Protein AF-A0A9X1STY4-F1 (afdb_monomer)

Structure (mmCIF, N/CA/C/O backbone):
data_AF-A0A9X1STY4-F1
#
_entry.id   AF-A0A9X1STY4-F1
#
loop_
_atom_site.group_PDB
_atom_site.id
_atom_site.type_symbol
_atom_site.label_atom_id
_atom_site.label_alt_id
_atom_site.labe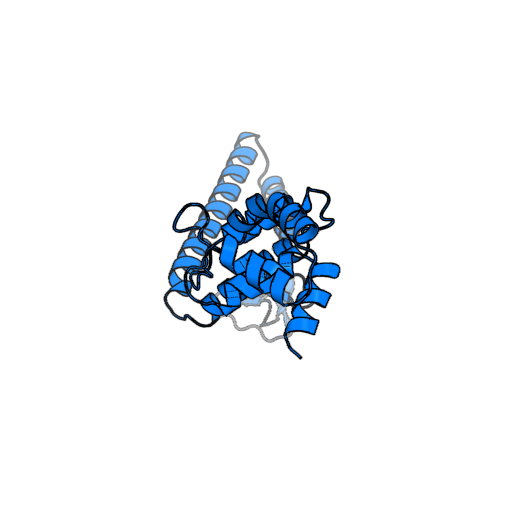l_comp_id
_atom_site.label_asym_id
_atom_site.label_entity_id
_atom_site.label_seq_id
_atom_site.pdbx_PDB_ins_code
_atom_site.Cartn_x
_atom_site.Cartn_y
_atom_site.Cartn_z
_atom_site.occupancy
_atom_site.B_iso_or_equiv
_atom_site.auth_seq_id
_atom_site.auth_comp_id
_atom_site.auth_asym_id
_atom_site.auth_atom_id
_atom_site.pdbx_PDB_model_num
ATOM 1 N N . MET A 1 1 ? 23.619 -16.744 -30.421 1.00 57.38 1 MET A N 1
ATOM 2 C CA . MET A 1 1 ? 22.169 -16.934 -30.135 1.00 57.38 1 MET A CA 1
ATOM 3 C C . MET A 1 1 ? 21.581 -15.775 -29.318 1.00 57.38 1 MET A C 1
ATOM 5 O O . MET A 1 1 ? 20.430 -15.438 -29.552 1.00 57.38 1 MET A O 1
ATOM 9 N N . ARG A 1 2 ? 22.358 -15.140 -28.420 1.00 63.94 2 ARG A N 1
ATOM 10 C CA . ARG A 1 2 ? 21.932 -14.026 -27.544 1.00 63.94 2 ARG A CA 1
ATOM 11 C C . ARG A 1 2 ? 21.668 -12.706 -28.281 1.00 63.94 2 ARG A C 1
ATOM 13 O O . ARG A 1 2 ? 20.683 -12.044 -27.984 1.00 63.94 2 ARG A O 1
ATOM 20 N N . ASP A 1 3 ? 22.447 -12.409 -29.312 1.00 76.31 3 ASP A N 1
ATOM 21 C CA . ASP A 1 3 ? 22.308 -11.182 -30.118 1.00 76.31 3 ASP A CA 1
ATOM 22 C C . ASP A 1 3 ? 20.954 -11.116 -30.841 1.00 76.31 3 ASP A C 1
ATOM 24 O O . ASP A 1 3 ? 20.293 -10.081 -30.904 1.00 76.31 3 ASP A O 1
ATOM 28 N N . ARG A 1 4 ? 20.453 -12.282 -31.276 1.00 75.50 4 ARG A N 1
ATOM 29 C CA . ARG A 1 4 ? 19.115 -12.414 -31.870 1.00 75.50 4 ARG A CA 1
ATOM 30 C C . ARG A 1 4 ? 17.989 -12.145 -30.868 1.00 75.50 4 ARG A C 1
ATOM 32 O O . ARG A 1 4 ? 16.925 -11.697 -31.284 1.00 75.50 4 ARG A O 1
ATOM 39 N N . VAL A 1 5 ? 18.206 -12.414 -29.577 1.00 85.69 5 VAL A N 1
ATOM 40 C CA . VAL A 1 5 ? 17.227 -12.124 -28.516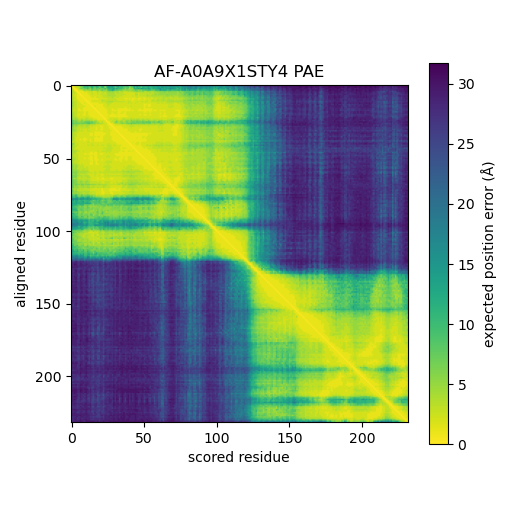 1.00 85.69 5 VAL A CA 1
ATOM 41 C C . VAL A 1 5 ? 17.182 -10.624 -28.248 1.00 85.69 5 VAL A C 1
ATOM 43 O O . VAL A 1 5 ? 16.092 -10.065 -28.205 1.00 85.69 5 VAL A O 1
ATOM 46 N N . LEU A 1 6 ? 18.344 -9.965 -28.169 1.00 87.44 6 LEU A N 1
ATOM 47 C CA . LEU A 1 6 ? 18.430 -8.526 -27.908 1.00 87.44 6 LEU A CA 1
ATOM 48 C C . LEU A 1 6 ? 17.798 -7.692 -29.035 1.00 87.44 6 LEU A C 1
ATOM 50 O O . LEU A 1 6 ? 17.028 -6.778 -28.759 1.00 87.44 6 LEU A O 1
ATOM 54 N N . VAL A 1 7 ? 18.034 -8.041 -30.307 1.00 88.81 7 VAL A N 1
ATOM 55 C CA . VAL A 1 7 ? 17.394 -7.340 -31.440 1.00 88.81 7 VAL A CA 1
ATOM 56 C C . VAL A 1 7 ? 15.897 -7.594 -31.518 1.00 88.81 7 VAL A C 1
ATOM 58 O O . VAL A 1 7 ? 15.142 -6.682 -31.854 1.00 88.81 7 VAL A O 1
ATOM 61 N N . LYS A 1 8 ? 15.447 -8.819 -31.228 1.00 89.50 8 LYS A N 1
ATOM 62 C CA . LYS A 1 8 ? 14.012 -9.115 -31.169 1.00 89.50 8 LYS A CA 1
ATOM 63 C C . LYS A 1 8 ? 13.349 -8.272 -30.077 1.00 89.50 8 LYS A C 1
ATOM 65 O O . LYS A 1 8 ? 12.391 -7.565 -30.357 1.00 89.50 8 LYS A O 1
ATOM 70 N N . GLN A 1 9 ? 13.935 -8.273 -28.883 1.00 87.81 9 GLN A N 1
ATOM 71 C CA . GLN A 1 9 ? 13.479 -7.469 -27.757 1.00 87.81 9 GLN A CA 1
ATOM 72 C C . GLN A 1 9 ? 13.480 -5.977 -28.087 1.00 87.81 9 GLN A C 1
ATOM 74 O O . GLN A 1 9 ? 12.513 -5.306 -27.777 1.00 87.81 9 GLN A O 1
ATOM 79 N N . PHE A 1 10 ? 14.492 -5.464 -28.789 1.00 92.31 10 PHE A N 1
ATOM 80 C CA . PHE A 1 10 ? 14.537 -4.058 -29.193 1.00 92.31 10 PHE A CA 1
ATOM 81 C C . PHE A 1 10 ? 13.400 -3.662 -30.153 1.00 92.31 10 PHE A C 1
ATOM 83 O O . PHE A 1 10 ? 12.902 -2.540 -30.081 1.00 92.31 10 PHE A O 1
ATOM 90 N N . LYS A 1 11 ? 12.977 -4.570 -31.044 1.00 90.00 11 LYS A N 1
ATOM 91 C CA . LYS A 1 11 ? 11.835 -4.341 -31.947 1.00 90.00 11 LYS A CA 1
ATOM 92 C C . LYS A 1 11 ? 10.500 -4.336 -31.206 1.00 90.00 11 LYS A C 1
ATOM 94 O O . LYS A 1 11 ? 9.626 -3.551 -31.565 1.00 90.00 11 LYS A O 1
ATOM 99 N N . ASP A 1 12 ? 10.367 -5.202 -30.207 1.00 87.75 12 ASP A N 1
ATOM 100 C CA . ASP A 1 12 ? 9.139 -5.362 -29.429 1.00 87.75 12 ASP A CA 1
ATOM 101 C C . ASP A 1 12 ? 9.015 -4.261 -28.352 1.00 87.75 12 ASP A C 1
ATOM 103 O O . ASP A 1 12 ? 7.984 -3.596 -28.250 1.00 87.75 12 ASP A O 1
ATOM 107 N N . ASP A 1 13 ? 10.088 -4.016 -27.594 1.00 89.25 13 ASP A N 1
ATOM 108 C CA . ASP A 1 13 ? 10.224 -2.957 -26.590 1.00 89.25 13 ASP A CA 1
ATOM 109 C C . ASP A 1 13 ? 11.690 -2.486 -26.467 1.00 89.25 13 ASP A C 1
ATOM 111 O O . ASP A 1 13 ? 12.535 -3.080 -25.785 1.00 89.25 13 ASP A O 1
ATOM 115 N N . ALA A 1 14 ? 11.991 -1.353 -27.106 1.00 92.81 14 ALA A N 1
ATOM 116 C CA . ALA A 1 14 ? 13.318 -0.746 -27.069 1.00 92.81 14 ALA A CA 1
ATOM 117 C C . ALA A 1 14 ? 13.798 -0.413 -25.644 1.00 92.81 14 ALA A C 1
ATOM 119 O O . ALA A 1 14 ? 15.000 -0.462 -25.387 1.00 92.81 14 ALA A O 1
ATOM 120 N N . GLY A 1 15 ? 12.891 -0.085 -24.716 1.00 91.62 15 GLY A N 1
ATOM 121 C CA . GLY A 1 15 ? 13.241 0.242 -23.334 1.00 91.62 15 GLY A CA 1
ATOM 122 C C . GLY A 1 15 ? 13.816 -0.957 -22.597 1.00 91.62 15 GLY A C 1
ATOM 123 O O . GLY A 1 15 ? 14.895 -0.849 -22.013 1.00 91.62 15 GLY A O 1
ATOM 124 N N . LEU A 1 16 ? 13.156 -2.113 -22.708 1.00 89.88 16 LEU A N 1
ATOM 125 C CA . LEU A 1 16 ? 13.644 -3.352 -22.104 1.00 89.88 16 LEU A CA 1
ATOM 126 C C . LEU A 1 16 ? 15.010 -3.768 -22.655 1.00 89.88 16 LEU A C 1
ATOM 128 O O . LEU A 1 16 ? 15.858 -4.220 -21.892 1.00 89.88 16 LEU A O 1
ATOM 132 N N . ALA A 1 17 ? 15.251 -3.589 -23.956 1.00 93.25 17 ALA A N 1
ATOM 133 C CA . ALA A 1 17 ? 16.547 -3.914 -24.549 1.00 93.25 17 ALA A CA 1
ATOM 134 C C . ALA A 1 17 ? 17.683 -3.042 -23.983 1.00 93.25 17 ALA A C 1
ATOM 136 O O . ALA A 1 17 ? 18.749 -3.561 -23.663 1.00 93.25 17 ALA A O 1
ATOM 137 N N . PHE A 1 18 ? 17.458 -1.734 -23.806 1.00 94.88 18 PHE A N 1
ATOM 138 C CA . PHE A 1 18 ? 18.447 -0.850 -23.178 1.00 94.88 18 PHE A CA 1
ATOM 139 C C . PHE A 1 18 ? 18.695 -1.201 -21.708 1.00 94.88 18 PHE A C 1
ATOM 141 O O . PHE A 1 18 ? 19.845 -1.235 -21.273 1.00 94.88 18 PHE A O 1
ATOM 148 N N . ILE A 1 19 ? 17.630 -1.482 -20.953 1.00 93.12 19 ILE A N 1
ATOM 149 C CA . ILE A 1 19 ?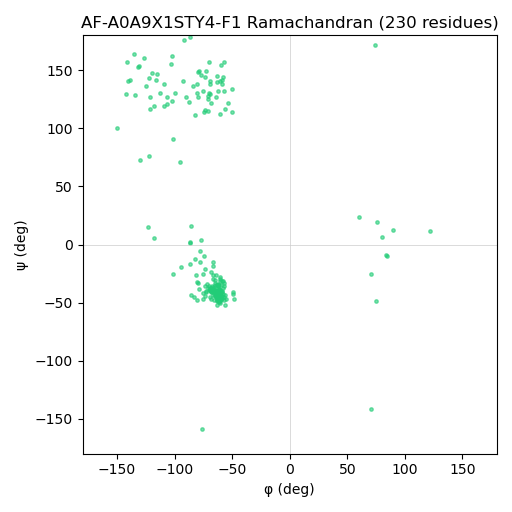 17.733 -1.896 -19.550 1.00 93.12 19 ILE A CA 1
ATOM 150 C C . ILE A 1 19 ? 18.522 -3.193 -19.426 1.00 93.12 19 ILE A C 1
ATOM 152 O O . ILE A 1 19 ? 19.373 -3.306 -18.549 1.00 93.12 19 ILE A O 1
ATOM 156 N N . GLU A 1 20 ? 18.266 -4.158 -20.306 1.00 92.69 20 GLU A N 1
ATOM 157 C CA . GLU A 1 20 ? 18.937 -5.451 -20.270 1.00 92.69 20 GLU A CA 1
ATOM 158 C C . GLU A 1 20 ? 20.450 -5.316 -20.445 1.00 92.69 20 GLU A C 1
ATOM 160 O O . GLU A 1 20 ? 21.201 -5.998 -19.750 1.00 92.69 20 GLU A O 1
ATOM 165 N N . VAL A 1 21 ? 20.900 -4.410 -21.316 1.00 93.62 21 VAL A N 1
ATOM 166 C CA . VAL A 1 21 ? 22.327 -4.102 -21.471 1.00 93.62 21 VAL A CA 1
ATOM 167 C C . VAL A 1 21 ? 22.896 -3.513 -20.177 1.00 93.62 21 VAL A C 1
ATOM 169 O O . VAL A 1 21 ? 23.850 -4.060 -19.632 1.00 93.62 21 VAL A O 1
ATOM 172 N N . ILE A 1 22 ? 22.257 -2.476 -19.618 1.00 93.12 22 ILE A N 1
ATOM 173 C CA . ILE A 1 22 ? 22.699 -1.833 -18.364 1.00 93.12 22 ILE A CA 1
ATOM 174 C C . ILE A 1 22 ? 22.760 -2.846 -17.208 1.00 93.12 22 ILE A C 1
ATOM 176 O O . ILE A 1 22 ? 23.719 -2.872 -16.440 1.00 93.12 22 ILE A O 1
ATOM 180 N N . ARG A 1 23 ? 21.747 -3.711 -17.101 1.00 90.88 23 ARG A N 1
ATOM 181 C CA . ARG A 1 23 ? 21.639 -4.745 -16.066 1.00 90.88 23 ARG A CA 1
ATOM 182 C C . ARG A 1 23 ? 22.733 -5.802 -16.182 1.00 90.88 23 ARG A C 1
ATOM 184 O O . ARG A 1 23 ? 23.226 -6.277 -15.163 1.00 90.88 23 ARG A O 1
ATOM 191 N N . ARG A 1 24 ? 23.090 -6.201 -17.405 1.00 88.69 24 ARG A N 1
ATOM 192 C CA . ARG A 1 24 ? 24.098 -7.241 -17.657 1.00 88.69 24 ARG A CA 1
ATOM 193 C C . ARG A 1 24 ? 25.515 -6.776 -17.395 1.00 88.69 24 ARG A C 1
ATOM 195 O O . ARG A 1 24 ? 26.314 -7.594 -16.950 1.00 88.69 24 ARG A O 1
ATOM 202 N N . THR A 1 25 ? 25.827 -5.516 -17.696 1.00 87.12 25 THR A N 1
ATOM 203 C CA . THR A 1 25 ? 27.183 -5.001 -17.492 1.00 87.12 25 THR A CA 1
ATOM 204 C C . THR A 1 25 ? 27.566 -5.047 -16.017 1.00 87.12 25 THR A C 1
ATOM 206 O O . THR A 1 25 ? 28.706 -5.373 -15.711 1.00 87.12 25 THR A O 1
ATOM 209 N N . GLY A 1 26 ? 26.627 -4.766 -15.104 1.00 77.19 26 GLY A N 1
ATOM 210 C CA . GLY A 1 26 ? 26.856 -4.794 -13.653 1.00 77.19 26 GLY A CA 1
ATOM 211 C C . GLY A 1 26 ? 27.753 -3.662 -13.130 1.00 77.19 26 GLY A C 1
ATOM 212 O O . GLY A 1 26 ? 27.596 -3.260 -11.985 1.00 77.19 26 GLY A O 1
ATOM 213 N N . ASP A 1 27 ? 28.619 -3.117 -13.986 1.00 86.19 27 ASP A N 1
ATOM 214 C CA . ASP A 1 27 ? 29.447 -1.934 -13.771 1.00 86.19 27 ASP A CA 1
ATOM 215 C C . ASP A 1 27 ? 28.873 -0.693 -14.492 1.00 86.19 27 ASP A C 1
ATOM 217 O O . ASP A 1 27 ? 28.071 -0.826 -15.426 1.00 86.19 27 ASP A O 1
ATOM 221 N N . PRO A 1 28 ? 29.301 0.531 -14.115 1.00 92.19 28 PRO A N 1
ATOM 222 C CA . PRO A 1 28 ? 28.916 1.753 -14.813 1.00 92.19 28 PRO A CA 1
ATOM 223 C C . PRO A 1 28 ? 29.262 1.709 -16.311 1.00 92.19 28 PRO A C 1
ATOM 225 O O . PRO A 1 28 ? 30.431 1.704 -16.695 1.00 92.19 28 PRO A O 1
ATOM 228 N N . VAL A 1 29 ? 28.237 1.761 -17.161 1.00 95.12 29 VAL A N 1
ATOM 229 C CA . VAL A 1 29 ? 28.336 1.650 -18.620 1.00 95.12 29 VAL A CA 1
ATOM 230 C C . VAL A 1 29 ? 28.044 2.986 -19.303 1.00 95.12 29 VAL A C 1
ATOM 232 O O . VAL A 1 29 ? 27.138 3.741 -18.928 1.00 95.12 29 VAL A O 1
ATOM 235 N N . ARG A 1 30 ? 28.828 3.330 -20.327 1.00 95.88 30 ARG A N 1
ATOM 236 C CA . ARG A 1 30 ? 28.640 4.579 -21.075 1.00 95.88 30 ARG A CA 1
ATOM 237 C C . ARG A 1 30 ? 27.501 4.446 -22.073 1.00 95.88 30 ARG A C 1
ATOM 239 O O . ARG A 1 30 ? 27.306 3.420 -22.710 1.00 95.88 30 ARG A O 1
ATOM 246 N N . THR A 1 31 ? 26.831 5.564 -22.339 1.00 95.38 31 THR A N 1
ATOM 247 C CA . THR A 1 31 ? 25.783 5.664 -23.373 1.00 95.38 31 THR A CA 1
ATOM 248 C C . THR A 1 31 ? 26.220 5.090 -24.724 1.00 95.38 31 THR A C 1
ATOM 250 O O . THR A 1 31 ? 25.429 4.462 -25.421 1.00 95.38 31 THR A O 1
ATOM 253 N N . GLN A 1 32 ? 27.470 5.341 -25.123 1.00 95.38 32 GLN A N 1
ATOM 254 C CA . GLN A 1 32 ? 27.997 4.858 -26.399 1.00 95.38 32 GLN A CA 1
ATOM 255 C C . GLN A 1 32 ? 28.154 3.335 -26.418 1.00 95.38 32 GLN A C 1
ATOM 257 O O . GLN A 1 32 ? 27.853 2.729 -27.438 1.00 95.38 32 GLN A O 1
ATOM 262 N N . GLU A 1 33 ? 28.553 2.738 -25.296 1.00 94.81 33 GLU A N 1
ATOM 263 C CA . GLU A 1 33 ? 28.725 1.291 -25.138 1.00 94.81 33 GLU A CA 1
ATOM 264 C C . GLU A 1 33 ? 27.363 0.586 -25.171 1.00 94.81 33 GLU A C 1
ATOM 266 O O . GLU A 1 33 ? 27.180 -0.337 -25.957 1.00 94.81 33 GLU A O 1
ATOM 271 N N . ILE A 1 34 ? 26.361 1.119 -24.454 1.00 95.62 34 ILE A N 1
ATOM 272 C CA . ILE A 1 34 ? 24.985 0.588 -24.480 1.00 95.62 34 ILE A CA 1
ATOM 273 C C . ILE A 1 34 ? 24.438 0.538 -25.915 1.00 95.62 34 ILE A C 1
ATOM 275 O O . ILE A 1 34 ? 23.844 -0.448 -26.354 1.00 95.62 34 ILE A O 1
ATOM 279 N N . LYS A 1 35 ? 24.613 1.634 -26.663 1.00 96.56 35 LYS A N 1
ATOM 280 C CA . LYS A 1 35 ? 24.144 1.724 -28.050 1.00 96.56 35 LYS A CA 1
ATOM 281 C C . LYS A 1 35 ? 24.926 0.799 -28.974 1.00 96.56 35 LYS A C 1
ATOM 283 O O . LYS A 1 35 ? 24.317 0.205 -29.860 1.00 96.56 35 LYS A O 1
ATOM 288 N N . ALA A 1 36 ? 26.245 0.718 -28.795 1.00 96.06 36 ALA A N 1
ATOM 289 C CA . ALA A 1 36 ? 27.109 -0.137 -29.596 1.00 96.06 36 ALA A CA 1
ATOM 290 C C . ALA A 1 36 ? 26.675 -1.599 -29.480 1.00 96.06 36 ALA A C 1
ATOM 292 O O . ALA A 1 36 ? 26.488 -2.232 -30.510 1.00 96.06 36 ALA A O 1
ATOM 293 N N . GLU A 1 37 ? 26.376 -2.083 -28.274 1.00 94.81 37 GLU A N 1
ATOM 294 C CA . GLU A 1 37 ? 25.959 -3.473 -28.054 1.00 94.81 37 GLU A CA 1
ATOM 295 C C . GLU A 1 37 ? 24.658 -3.829 -28.798 1.00 94.81 37 GLU A C 1
ATOM 297 O O . GLU A 1 37 ? 24.554 -4.873 -29.442 1.00 94.81 37 GLU A O 1
ATOM 302 N N . ILE A 1 38 ? 23.667 -2.932 -28.805 1.00 94.56 38 ILE A N 1
ATOM 303 C CA . ILE A 1 38 ? 22.405 -3.156 -29.535 1.00 94.56 38 ILE A CA 1
ATOM 304 C C . ILE A 1 38 ? 22.608 -3.064 -31.059 1.00 94.56 38 ILE A C 1
ATOM 306 O O . ILE A 1 38 ? 21.955 -3.784 -31.821 1.00 94.56 38 ILE A O 1
ATOM 310 N N . ILE A 1 39 ? 23.519 -2.200 -31.522 1.00 96.19 39 ILE A N 1
ATOM 311 C CA . ILE A 1 39 ? 23.882 -2.086 -32.944 1.00 96.19 39 ILE A CA 1
ATOM 312 C C . ILE A 1 39 ? 24.626 -3.340 -33.411 1.00 96.19 39 ILE A C 1
ATOM 314 O O . ILE A 1 39 ? 24.270 -3.901 -34.446 1.00 96.19 39 ILE A O 1
ATOM 318 N N . GLU A 1 40 ? 25.614 -3.802 -32.645 1.00 93.88 40 GLU A N 1
ATOM 319 C CA . GLU A 1 40 ? 26.369 -5.034 -32.902 1.00 93.88 40 GLU A CA 1
ATOM 320 C C . GLU A 1 40 ? 25.452 -6.255 -32.934 1.00 93.88 40 GLU A C 1
ATOM 322 O O . GLU A 1 40 ? 25.630 -7.145 -33.766 1.00 93.88 40 GLU A O 1
ATOM 327 N N . ALA A 1 41 ? 24.402 -6.255 -32.109 1.00 92.31 41 ALA A N 1
ATOM 328 C CA . ALA A 1 41 ? 23.403 -7.308 -32.133 1.00 92.31 41 ALA A CA 1
ATOM 329 C C . ALA A 1 41 ? 22.571 -7.340 -33.434 1.00 92.31 41 ALA A C 1
ATOM 331 O O . ALA A 1 41 ? 21.969 -8.372 -33.751 1.00 92.31 41 ALA A O 1
ATOM 332 N N . GLY A 1 42 ? 22.556 -6.242 -34.205 1.00 94.12 42 GLY A N 1
ATOM 333 C CA . GLY A 1 42 ? 21.939 -6.143 -35.532 1.00 94.12 42 GLY A CA 1
ATOM 334 C C . GLY A 1 42 ? 20.857 -5.066 -35.679 1.00 94.12 42 GLY A C 1
ATOM 335 O O . GLY A 1 42 ? 20.123 -5.081 -36.671 1.00 94.12 42 GLY A O 1
ATOM 336 N N . ALA A 1 43 ? 20.706 -4.149 -34.718 1.00 95.50 43 ALA A N 1
ATOM 337 C CA . ALA A 1 43 ? 19.774 -3.029 -34.844 1.00 95.50 43 ALA A CA 1
ATOM 338 C C . ALA A 1 43 ? 20.351 -1.889 -35.705 1.00 95.50 43 ALA A C 1
ATOM 340 O O . ALA A 1 43 ? 21.549 -1.607 -35.699 1.00 95.50 43 ALA A O 1
ATOM 341 N N . ALA A 1 44 ? 19.485 -1.168 -36.421 1.00 96.25 44 ALA A N 1
ATOM 342 C CA . ALA A 1 44 ? 19.916 -0.022 -37.215 1.00 96.25 44 ALA A CA 1
ATOM 343 C C . ALA A 1 44 ? 20.321 1.153 -36.308 1.00 96.25 44 ALA A C 1
ATOM 345 O O . ALA A 1 44 ? 19.515 1.643 -35.516 1.00 96.25 44 ALA A O 1
ATOM 346 N N . LYS A 1 45 ? 21.542 1.677 -36.480 1.00 96.25 45 LYS A N 1
ATOM 347 C CA . LYS A 1 45 ? 22.088 2.790 -35.677 1.00 96.25 45 LYS A CA 1
ATOM 348 C C . LYS A 1 45 ? 21.137 3.987 -35.547 1.00 96.25 45 LYS A C 1
ATOM 350 O O . LYS A 1 45 ? 20.909 4.474 -34.445 1.00 96.25 45 LYS A O 1
ATOM 355 N N . ALA A 1 46 ? 20.541 4.428 -36.656 1.00 96.31 46 ALA A N 1
ATOM 356 C CA . ALA A 1 46 ? 19.611 5.560 -36.659 1.00 96.31 46 ALA A CA 1
ATOM 357 C C . ALA A 1 46 ? 18.362 5.307 -35.793 1.00 96.31 46 ALA A C 1
ATOM 359 O O . ALA A 1 46 ? 17.839 6.222 -35.157 1.00 96.31 46 ALA A O 1
ATOM 360 N N . GLU A 1 47 ? 17.887 4.063 -35.746 1.00 96.12 47 GLU A N 1
ATOM 361 C CA . GLU A 1 47 ? 16.739 3.679 -34.933 1.00 96.12 47 GLU A CA 1
ATOM 362 C C . GLU A 1 47 ? 17.097 3.596 -33.446 1.00 96.12 47 GLU A C 1
ATOM 364 O O . GLU A 1 47 ? 16.345 4.109 -32.613 1.00 96.12 47 GLU A O 1
ATOM 369 N N . VAL A 1 48 ? 18.264 3.028 -33.123 1.00 96.88 48 VAL A N 1
ATOM 370 C CA . VAL A 1 48 ? 18.817 3.000 -31.761 1.00 96.88 48 VAL A CA 1
ATOM 371 C C . VAL A 1 48 ? 18.965 4.419 -31.214 1.00 96.88 48 VAL A C 1
ATOM 373 O O . VAL A 1 48 ? 18.487 4.710 -30.118 1.00 96.88 48 VAL A O 1
ATOM 376 N N . ASP A 1 49 ? 19.540 5.337 -31.992 1.00 96.75 49 ASP A N 1
ATOM 377 C CA . ASP A 1 49 ? 19.700 6.736 -31.586 1.00 96.75 49 ASP A CA 1
ATOM 378 C C . ASP A 1 49 ? 18.358 7.446 -31.363 1.00 96.75 49 ASP A C 1
ATOM 380 O O . ASP A 1 49 ? 18.193 8.176 -30.377 1.00 96.75 49 ASP A O 1
ATOM 384 N N . ARG A 1 50 ? 17.380 7.204 -32.245 1.00 96.56 50 ARG A N 1
ATOM 385 C CA . ARG A 1 50 ? 16.024 7.756 -32.129 1.00 96.56 50 ARG A CA 1
ATOM 386 C C . ARG A 1 50 ? 15.340 7.296 -30.842 1.00 96.56 50 ARG A C 1
ATOM 388 O O . ARG A 1 50 ? 14.800 8.127 -30.110 1.00 96.56 50 ARG A O 1
ATOM 395 N N . TRP A 1 51 ? 15.352 5.992 -30.569 1.00 95.31 51 TRP A N 1
ATOM 396 C CA . TRP A 1 51 ? 14.719 5.433 -29.373 1.00 95.31 51 TRP A CA 1
ATOM 397 C C . TRP A 1 51 ? 15.446 5.835 -28.099 1.00 95.31 51 TRP A C 1
ATOM 399 O O . TRP A 1 51 ? 14.787 6.222 -27.135 1.00 95.31 51 TRP A O 1
ATOM 409 N N . TRP A 1 52 ? 16.780 5.855 -28.117 1.00 95.12 52 TRP A N 1
ATOM 410 C CA . TRP A 1 52 ? 17.566 6.334 -26.987 1.00 95.12 52 TRP A CA 1
ATOM 411 C C . TRP A 1 52 ? 17.174 7.759 -26.603 1.00 95.12 52 TRP A C 1
ATOM 413 O O . TRP A 1 52 ? 16.810 8.005 -25.461 1.00 95.12 52 TRP A O 1
ATOM 423 N N . LYS A 1 53 ? 17.162 8.698 -27.561 1.00 94.75 53 LYS A N 1
ATOM 424 C CA . LYS A 1 53 ? 16.792 10.099 -27.295 1.00 94.75 53 LYS A CA 1
ATOM 425 C C . LYS A 1 53 ? 15.394 10.225 -26.678 1.00 94.75 53 LYS A C 1
ATOM 427 O O . LYS A 1 53 ? 15.171 11.089 -25.835 1.00 94.75 53 LYS A O 1
ATOM 432 N N . LYS A 1 54 ? 14.458 9.370 -27.099 1.00 92.88 54 LYS A N 1
ATOM 433 C CA . LYS A 1 54 ? 13.079 9.354 -26.596 1.00 92.88 54 LYS A CA 1
ATOM 434 C C . LYS A 1 54 ? 12.973 8.787 -25.176 1.00 92.88 54 LYS A C 1
ATOM 436 O O . LYS A 1 54 ? 12.186 9.304 -24.389 1.00 92.88 54 LYS A O 1
ATOM 441 N N . LEU A 1 55 ? 13.723 7.731 -24.862 1.00 92.62 55 LEU A N 1
ATOM 442 C CA . LEU A 1 55 ? 13.608 6.988 -23.601 1.00 92.62 55 LEU A CA 1
ATOM 443 C C . LEU A 1 55 ? 14.590 7.456 -22.522 1.00 92.62 55 LEU A C 1
ATOM 445 O O . LEU A 1 55 ? 14.334 7.240 -21.343 1.00 92.62 55 LEU A O 1
ATOM 449 N N . GLN A 1 56 ? 15.663 8.154 -22.897 1.00 93.06 56 GLN A N 1
ATOM 450 C CA . GLN A 1 56 ? 16.706 8.615 -21.982 1.00 93.06 56 GLN A CA 1
ATOM 451 C C . GLN A 1 56 ? 16.183 9.337 -20.724 1.00 93.06 56 GLN A C 1
ATOM 453 O O . GLN A 1 56 ? 16.710 9.060 -19.644 1.00 93.06 56 GLN A O 1
ATOM 458 N N . PRO A 1 57 ? 15.177 10.237 -20.801 1.00 90.62 57 PRO A N 1
ATOM 459 C CA . PRO A 1 57 ? 14.635 10.875 -19.602 1.00 90.62 57 PRO A CA 1
ATOM 460 C C . PRO A 1 57 ? 14.008 9.873 -18.625 1.00 90.62 57 PRO A C 1
ATOM 462 O O . PRO A 1 57 ? 14.136 10.049 -17.420 1.00 90.62 57 PRO A O 1
ATOM 465 N N . LEU A 1 58 ? 13.399 8.801 -19.141 1.00 89.81 58 LEU A N 1
ATOM 466 C CA . LEU A 1 58 ? 12.700 7.787 -18.349 1.00 89.81 58 LEU A CA 1
ATOM 467 C C . LEU A 1 58 ? 13.662 6.849 -17.615 1.00 89.81 58 LEU A C 1
ATOM 469 O O . LEU A 1 58 ? 13.313 6.327 -16.565 1.00 89.81 58 LEU A O 1
ATOM 473 N N . PHE A 1 59 ? 14.891 6.660 -18.106 1.00 89.56 59 PHE A N 1
ATOM 474 C CA . PHE A 1 59 ? 15.887 5.863 -17.376 1.00 89.56 59 PHE A CA 1
ATOM 475 C C . PHE A 1 59 ? 16.278 6.490 -16.039 1.00 89.56 59 PHE A C 1
ATOM 477 O O . PHE A 1 59 ? 16.641 5.766 -15.126 1.00 89.56 59 PHE A O 1
ATOM 484 N N . LYS A 1 60 ? 16.163 7.816 -15.900 1.00 86.69 60 LYS A N 1
ATOM 485 C CA . LYS A 1 60 ? 16.370 8.493 -14.611 1.00 86.69 60 LYS A CA 1
ATOM 486 C C . LYS A 1 60 ? 15.223 8.266 -13.628 1.00 86.69 60 LYS A C 1
ATOM 488 O O . LYS A 1 60 ? 15.401 8.487 -12.440 1.00 86.69 60 LYS A O 1
ATOM 493 N N . GLU A 1 61 ? 14.048 7.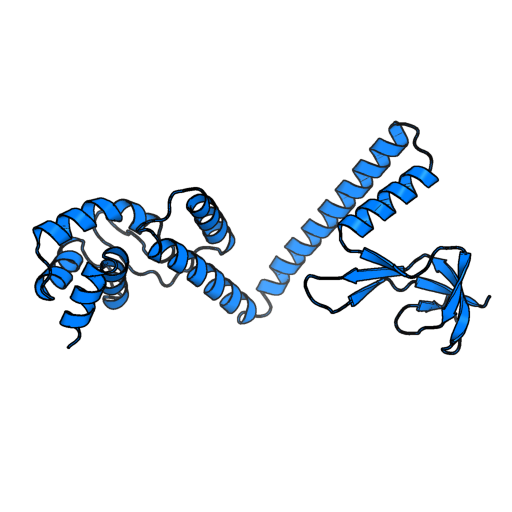894 -14.131 1.00 87.50 61 GLU A N 1
ATOM 494 C CA . GLU A 1 61 ? 12.881 7.573 -13.309 1.00 87.50 61 GLU A CA 1
ATOM 495 C C . GLU A 1 61 ? 12.890 6.101 -12.873 1.00 87.50 61 GLU A C 1
ATOM 497 O O . GLU A 1 61 ? 12.180 5.743 -11.942 1.00 87.50 61 GLU A O 1
ATOM 502 N N . HIS A 1 62 ? 13.680 5.246 -13.529 1.00 89.31 62 HIS A N 1
ATOM 503 C CA . HIS A 1 62 ? 13.701 3.814 -13.263 1.00 89.31 62 HIS A CA 1
ATOM 504 C C . HIS A 1 62 ? 14.324 3.503 -11.886 1.00 89.31 62 HIS A C 1
ATOM 506 O O . HIS A 1 62 ? 15.457 3.914 -11.631 1.00 89.31 62 HIS A O 1
ATOM 512 N N . PRO A 1 63 ? 13.665 2.699 -11.029 1.00 87.75 63 PRO A N 1
ATOM 513 C CA . PRO A 1 63 ? 14.032 2.545 -9.613 1.00 87.75 63 PRO A CA 1
ATOM 514 C C . PRO A 1 63 ? 15.389 1.865 -9.371 1.00 87.75 63 PRO A C 1
ATOM 516 O O . PRO A 1 63 ? 15.920 1.915 -8.267 1.00 87.75 63 PRO A O 1
ATOM 519 N N . ARG A 1 64 ? 15.953 1.208 -10.392 1.00 88.38 64 ARG A N 1
ATOM 520 C CA . ARG A 1 64 ? 17.252 0.509 -10.323 1.00 88.38 64 ARG A CA 1
ATOM 521 C C . ARG A 1 64 ? 18.320 1.061 -11.252 1.00 88.38 64 ARG A C 1
ATOM 523 O O . ARG A 1 64 ? 19.374 0.453 -11.373 1.00 88.38 64 ARG A O 1
ATOM 530 N N . ILE A 1 65 ? 18.059 2.164 -11.951 1.00 91.62 65 ILE A N 1
ATOM 531 C CA . ILE A 1 65 ? 19.076 2.768 -12.817 1.00 91.62 65 ILE A CA 1
ATOM 532 C C . ILE A 1 65 ? 19.541 4.063 -12.176 1.00 91.62 65 ILE A C 1
ATOM 534 O O . ILE A 1 65 ? 18.769 5.003 -12.007 1.00 91.62 65 ILE A O 1
ATOM 538 N N . THR A 1 66 ? 20.827 4.125 -11.856 1.00 90.25 66 THR A N 1
ATOM 539 C CA . THR A 1 66 ? 21.477 5.347 -11.392 1.00 90.25 66 THR A CA 1
ATOM 540 C C . THR A 1 66 ? 22.300 5.956 -12.522 1.00 90.25 66 THR A C 1
ATOM 542 O O . THR A 1 66 ? 22.706 5.296 -13.480 1.00 90.25 66 THR A O 1
ATOM 545 N N . CYS A 1 67 ? 22.519 7.267 -12.435 1.00 90.75 67 CYS A N 1
ATOM 546 C CA . CYS A 1 67 ? 23.319 8.024 -13.391 1.00 90.75 67 CYS A CA 1
ATOM 547 C C . CYS A 1 67 ? 24.461 8.707 -12.625 1.00 90.75 67 CYS A C 1
ATOM 549 O O . CYS A 1 67 ? 24.370 9.909 -12.357 1.00 90.75 67 CYS A O 1
ATOM 551 N N . PRO A 1 68 ? 25.515 7.968 -12.222 1.00 88.00 68 PRO A N 1
ATOM 552 C CA . PRO A 1 68 ? 26.570 8.500 -11.353 1.00 88.00 68 PRO A CA 1
ATOM 553 C C . PRO A 1 68 ? 27.303 9.694 -11.977 1.00 88.00 68 PRO A C 1
ATOM 555 O O . PRO A 1 68 ? 27.788 10.578 -11.272 1.00 88.00 68 PRO A O 1
ATOM 558 N N . ARG A 1 69 ? 27.383 9.738 -13.314 1.00 91.50 69 ARG A N 1
ATOM 559 C CA . ARG A 1 69 ? 27.912 10.864 -14.096 1.00 91.50 69 ARG A CA 1
ATOM 560 C C . ARG A 1 69 ? 27.071 11.061 -15.358 1.00 91.50 69 ARG A C 1
ATOM 562 O O . ARG A 1 69 ? 26.444 10.107 -15.816 1.00 91.50 69 ARG A O 1
ATOM 569 N N . PRO A 1 70 ? 27.065 12.259 -15.967 1.00 91.06 70 PRO A N 1
ATOM 570 C CA . PRO A 1 70 ? 26.345 12.487 -17.215 1.00 91.06 70 PRO A CA 1
ATOM 571 C C . PRO A 1 70 ? 26.742 11.481 -18.305 1.00 91.06 70 PRO A C 1
ATOM 573 O O . PRO A 1 70 ? 27.908 11.386 -18.681 1.00 91.06 70 PRO A O 1
ATOM 576 N N . GLY A 1 71 ? 25.760 10.733 -18.812 1.00 91.88 71 GLY A N 1
ATOM 577 C CA . GLY A 1 71 ? 25.961 9.756 -19.885 1.00 91.88 71 GLY A CA 1
ATOM 578 C C . GLY A 1 71 ? 26.543 8.409 -19.445 1.00 91.88 71 GLY A C 1
ATOM 579 O O . GLY A 1 71 ? 26.822 7.584 -20.320 1.00 91.88 71 GLY A O 1
ATOM 580 N N . VAL A 1 72 ? 26.697 8.185 -18.138 1.00 93.81 72 VAL A N 1
ATOM 581 C CA . VAL A 1 72 ? 27.085 6.905 -17.534 1.00 93.81 72 VAL A CA 1
ATOM 582 C C . VAL A 1 72 ? 25.895 6.372 -16.747 1.00 93.81 72 VAL A C 1
ATOM 584 O O . VAL A 1 72 ? 25.309 7.114 -15.961 1.00 93.81 72 VAL A O 1
ATOM 587 N N . TYR A 1 73 ? 25.550 5.110 -16.972 1.00 94.06 73 TYR A N 1
ATOM 588 C CA . TYR A 1 73 ? 24.411 4.435 -16.362 1.00 94.06 73 TYR A CA 1
ATOM 589 C C . TYR A 1 73 ? 24.892 3.210 -15.610 1.00 94.06 73 TYR A C 1
ATOM 591 O O . TYR A 1 73 ? 25.803 2.527 -16.061 1.00 94.06 73 TYR A O 1
ATOM 599 N N . GLU A 1 74 ? 24.274 2.929 -14.479 1.00 93.00 74 GLU A N 1
ATOM 600 C CA . GLU A 1 74 ? 24.646 1.806 -13.632 1.00 93.00 74 GLU A CA 1
ATOM 601 C C . GLU A 1 74 ? 23.379 1.130 -13.115 1.00 93.00 74 GLU A C 1
ATOM 603 O O . GLU A 1 74 ? 22.382 1.796 -12.815 1.00 93.00 74 GLU A O 1
ATOM 608 N N . TRP A 1 75 ? 23.409 -0.201 -13.050 1.00 91.94 75 TRP A N 1
ATOM 609 C CA . TRP A 1 75 ? 22.354 -0.966 -12.405 1.00 91.94 75 TRP A CA 1
ATOM 610 C C . TRP A 1 75 ? 22.605 -0.997 -10.901 1.00 91.94 75 TRP A C 1
ATOM 612 O O . TRP A 1 75 ? 23.546 -1.632 -10.430 1.00 91.94 75 TRP A O 1
ATOM 622 N N . SER A 1 76 ? 21.753 -0.323 -10.138 1.00 85.44 76 SER A N 1
ATOM 623 C CA . SER A 1 76 ? 21.866 -0.306 -8.689 1.00 85.44 76 SER A CA 1
ATOM 624 C C . SER A 1 76 ? 21.192 -1.518 -8.056 1.00 85.44 76 SER A C 1
ATOM 626 O O . SER A 1 76 ? 20.057 -1.876 -8.380 1.00 85.44 76 SER A O 1
ATOM 628 N N . LEU A 1 77 ? 21.887 -2.108 -7.084 1.00 75.94 77 LEU A N 1
ATOM 629 C CA . LEU A 1 77 ? 21.320 -3.087 -6.156 1.00 75.94 77 LEU A CA 1
ATOM 630 C C . LEU A 1 77 ? 20.569 -2.417 -4.995 1.00 75.94 77 LEU A C 1
ATOM 632 O O . LEU A 1 77 ? 19.844 -3.096 -4.271 1.00 75.94 77 LEU A O 1
ATOM 636 N N . SER A 1 78 ? 20.726 -1.100 -4.809 1.00 68.94 78 SER A N 1
ATOM 637 C CA . SER A 1 78 ? 19.939 -0.348 -3.834 1.00 68.94 78 SER A CA 1
ATOM 638 C C . SER A 1 78 ? 18.518 -0.164 -4.362 1.00 68.94 78 SER A C 1
ATOM 640 O O . SER A 1 78 ? 18.306 0.538 -5.351 1.00 68.94 78 SER A O 1
ATOM 642 N N . THR A 1 79 ? 17.543 -0.765 -3.697 1.00 67.81 79 THR A N 1
ATOM 643 C CA . THR A 1 79 ? 16.125 -0.531 -3.976 1.00 67.81 79 THR A CA 1
ATOM 644 C C . THR A 1 79 ? 15.683 0.819 -3.415 1.00 67.81 79 THR A C 1
ATOM 646 O O . THR A 1 79 ? 15.953 1.126 -2.253 1.00 67.81 79 THR A O 1
ATOM 649 N N . GLU A 1 80 ? 14.979 1.617 -4.223 1.00 72.88 80 GLU A N 1
ATOM 650 C CA . GLU A 1 80 ? 14.209 2.760 -3.713 1.00 72.88 80 GLU A CA 1
ATOM 651 C C . GLU A 1 80 ? 13.149 2.280 -2.709 1.00 72.88 80 GLU A C 1
ATOM 653 O O . GLU A 1 80 ? 12.681 1.140 -2.797 1.00 72.88 80 GLU A O 1
ATOM 658 N N . LEU A 1 81 ? 12.738 3.149 -1.780 1.00 73.00 81 LEU A N 1
ATOM 659 C CA . LEU A 1 81 ? 11.661 2.841 -0.838 1.00 73.00 81 LEU A CA 1
ATOM 660 C C . LEU A 1 81 ? 10.358 2.519 -1.590 1.00 73.00 81 LEU A C 1
ATOM 662 O O . LEU A 1 81 ? 10.015 3.154 -2.591 1.00 73.00 81 LEU A O 1
ATOM 666 N N . SER A 1 82 ? 9.606 1.542 -1.079 1.00 68.81 82 SER A N 1
ATOM 667 C CA . SER A 1 82 ? 8.355 1.071 -1.690 1.00 68.81 82 SER A CA 1
ATOM 668 C C . SER A 1 82 ? 7.309 2.179 -1.845 1.00 68.81 82 SER A C 1
ATOM 670 O O . SER A 1 82 ? 6.620 2.228 -2.863 1.00 68.81 82 SER A O 1
ATOM 672 N N . HIS A 1 83 ? 7.224 3.094 -0.875 1.00 67.06 83 HIS A N 1
ATOM 673 C CA . HIS A 1 83 ? 6.338 4.260 -0.923 1.00 67.06 83 HIS A CA 1
ATOM 674 C C . HIS A 1 83 ? 6.639 5.168 -2.129 1.00 67.06 83 HIS A C 1
ATOM 676 O O . HIS A 1 83 ? 5.730 5.504 -2.885 1.00 67.06 83 HIS A O 1
ATOM 682 N N . ASP A 1 84 ? 7.912 5.490 -2.371 1.00 73.12 84 ASP A N 1
ATOM 683 C CA . ASP A 1 84 ? 8.321 6.377 -3.468 1.00 73.12 84 ASP A CA 1
ATOM 684 C C . ASP A 1 84 ? 8.068 5.723 -4.837 1.00 73.12 84 ASP A C 1
ATOM 686 O O . ASP A 1 84 ? 7.654 6.378 -5.796 1.00 73.12 84 ASP A O 1
ATOM 690 N N . SER A 1 85 ? 8.251 4.401 -4.923 1.00 75.06 85 SER A N 1
ATOM 691 C CA . SER A 1 85 ? 7.898 3.620 -6.115 1.00 75.06 85 SER A CA 1
ATOM 692 C C . SER A 1 85 ? 6.387 3.590 -6.370 1.00 75.06 85 SER A C 1
ATOM 694 O O . SER A 1 85 ? 5.962 3.697 -7.520 1.00 75.06 85 SER A O 1
ATOM 696 N N . LEU A 1 86 ? 5.566 3.488 -5.318 1.00 70.00 86 LEU A N 1
ATOM 697 C CA . LEU A 1 86 ? 4.104 3.495 -5.423 1.00 70.00 86 LEU A CA 1
ATOM 698 C C . LEU A 1 86 ? 3.564 4.864 -5.860 1.00 70.00 86 LEU A C 1
ATOM 700 O O . LEU A 1 86 ? 2.653 4.932 -6.692 1.00 70.00 86 LEU A O 1
ATOM 704 N N . GLU A 1 87 ? 4.137 5.952 -5.347 1.00 74.56 87 GLU A N 1
ATOM 705 C CA . GLU A 1 87 ? 3.787 7.316 -5.750 1.00 74.56 87 GLU A CA 1
ATOM 706 C C . GLU A 1 87 ? 4.092 7.545 -7.241 1.00 74.56 87 GLU A C 1
ATOM 708 O O . GLU A 1 87 ? 3.219 7.970 -8.008 1.00 74.56 87 GLU A O 1
ATOM 713 N N . LYS A 1 88 ? 5.298 7.169 -7.692 1.00 78.88 88 LYS A N 1
ATOM 714 C CA . LYS A 1 88 ? 5.704 7.259 -9.105 1.00 78.88 88 LYS A CA 1
ATOM 715 C C . LYS A 1 88 ? 4.841 6.377 -10.016 1.00 78.88 88 LYS A C 1
ATOM 717 O O . LYS A 1 88 ? 4.428 6.828 -11.087 1.00 78.88 88 LYS A O 1
ATOM 722 N N . LEU A 1 89 ? 4.508 5.156 -9.590 1.00 79.06 89 LEU A N 1
ATOM 723 C CA . LEU A 1 89 ? 3.605 4.253 -10.314 1.00 79.06 89 LEU A CA 1
ATOM 724 C C . LEU A 1 89 ? 2.199 4.853 -10.467 1.00 79.06 89 LEU A C 1
ATOM 726 O O . LEU A 1 89 ? 1.626 4.839 -11.559 1.00 79.06 89 LEU A O 1
ATOM 730 N N . SER A 1 90 ? 1.670 5.450 -9.398 1.00 68.75 90 SER A N 1
ATOM 731 C CA . SER A 1 90 ? 0.360 6.113 -9.398 1.00 68.75 90 SER A CA 1
ATOM 732 C C . SER A 1 90 ? 0.339 7.318 -10.346 1.00 68.75 90 SER A C 1
ATOM 734 O O . SER A 1 90 ? -0.608 7.500 -11.114 1.00 68.75 90 SER A O 1
ATOM 736 N N . ALA A 1 91 ? 1.425 8.096 -10.386 1.00 74.38 91 ALA A N 1
ATOM 737 C CA . ALA A 1 91 ? 1.587 9.203 -11.329 1.00 74.38 91 ALA A CA 1
ATOM 738 C C . ALA A 1 91 ? 1.689 8.744 -12.801 1.00 74.38 91 ALA A C 1
ATOM 740 O O . ALA A 1 91 ? 1.337 9.500 -13.717 1.00 74.38 91 ALA A O 1
ATOM 741 N N . LEU A 1 92 ? 2.159 7.515 -13.048 1.00 72.62 92 LEU A N 1
ATOM 742 C CA . LEU A 1 92 ? 2.205 6.906 -14.380 1.00 72.62 92 LEU A CA 1
ATOM 743 C C . LEU A 1 92 ? 0.851 6.345 -14.826 1.00 72.62 92 LEU A C 1
ATOM 745 O O . LEU A 1 92 ? 0.536 6.445 -16.012 1.00 72.62 92 LEU A O 1
ATOM 749 N N . ALA A 1 93 ? 0.032 5.830 -13.905 1.00 65.69 93 ALA A N 1
ATOM 750 C CA . ALA A 1 93 ? -1.306 5.310 -14.205 1.00 65.69 93 ALA A CA 1
ATOM 751 C C . ALA A 1 93 ? -2.249 6.381 -14.794 1.00 65.69 93 ALA A C 1
ATOM 753 O O . ALA A 1 93 ? -3.119 6.067 -15.604 1.00 65.69 93 ALA A O 1
ATOM 754 N N . GLY A 1 94 ? -2.035 7.659 -14.457 1.00 57.75 94 GLY A N 1
ATOM 755 C CA . GLY A 1 94 ? -2.792 8.791 -15.007 1.00 57.75 94 GLY A CA 1
ATOM 756 C C . GLY A 1 94 ? -2.384 9.242 -16.420 1.00 57.75 94 GLY A C 1
ATOM 757 O O . GLY A 1 94 ? -3.028 10.124 -16.987 1.00 57.75 94 GLY A O 1
ATOM 758 N N . LYS A 1 95 ? -1.318 8.683 -17.013 1.00 61.59 95 LYS A N 1
ATOM 759 C CA . LYS A 1 95 ? -0.788 9.083 -18.333 1.00 61.59 95 LYS A CA 1
ATOM 760 C C . LYS A 1 95 ? -0.917 7.921 -19.325 1.00 61.59 95 LYS A C 1
ATOM 762 O O . LYS A 1 95 ? -0.686 6.774 -18.963 1.00 61.59 95 LYS A O 1
ATOM 767 N N . ARG A 1 96 ? -1.249 8.201 -20.600 1.00 55.03 96 ARG A N 1
ATOM 768 C CA . ARG A 1 96 ? -1.306 7.173 -21.668 1.00 55.03 96 ARG A CA 1
ATOM 769 C C . ARG A 1 96 ? -0.007 6.350 -21.675 1.00 55.03 96 ARG A C 1
ATOM 771 O O . ARG A 1 96 ? 1.059 6.870 -21.994 1.00 55.03 96 ARG A O 1
ATOM 778 N N . SER A 1 97 ? -0.127 5.069 -21.345 1.00 56.66 97 SER A N 1
ATOM 779 C CA . SER A 1 97 ? 0.971 4.165 -20.965 1.00 56.66 97 SER A CA 1
ATOM 780 C C . SER A 1 97 ? 1.664 3.478 -22.152 1.00 56.66 97 SER A C 1
ATOM 782 O O . SER A 1 97 ? 2.577 2.675 -21.958 1.00 56.66 97 SER A O 1
ATOM 784 N N . ALA A 1 98 ? 1.252 3.775 -23.391 1.00 57.84 98 ALA A N 1
ATOM 785 C CA . ALA A 1 98 ? 1.797 3.146 -24.592 1.00 57.84 98 ALA A CA 1
ATOM 786 C C . ALA A 1 98 ? 3.311 3.425 -24.722 1.00 57.84 98 ALA A C 1
ATOM 788 O O . ALA A 1 98 ? 3.729 4.565 -24.936 1.00 57.84 98 ALA A O 1
ATOM 789 N N . GLY A 1 99 ? 4.133 2.379 -24.576 1.00 64.06 99 GLY A N 1
ATOM 790 C CA . GLY A 1 99 ? 5.601 2.452 -24.619 1.00 64.06 99 GLY A CA 1
ATOM 791 C C . GLY A 1 99 ? 6.300 2.697 -23.273 1.00 64.06 99 GLY A C 1
ATOM 792 O O . GLY A 1 99 ? 7.487 3.019 -23.271 1.00 64.06 99 GLY A O 1
ATOM 793 N N . ARG A 1 100 ? 5.585 2.578 -22.142 1.00 76.75 100 ARG A N 1
ATOM 794 C CA . ARG A 1 100 ? 6.142 2.660 -20.773 1.00 76.75 100 ARG A CA 1
ATOM 795 C C . ARG A 1 100 ? 5.853 1.416 -19.923 1.00 76.75 100 ARG A C 1
ATOM 797 O O . ARG A 1 100 ? 5.986 1.478 -18.705 1.00 76.75 100 ARG A O 1
ATOM 804 N N . ALA A 1 101 ? 5.440 0.310 -20.546 1.00 79.81 101 ALA A N 1
ATOM 805 C CA . ALA A 1 101 ? 5.098 -0.930 -19.847 1.00 79.81 101 ALA A CA 1
ATOM 806 C C . ALA A 1 101 ? 6.263 -1.431 -18.978 1.00 79.81 101 ALA A C 1
ATOM 808 O O . ALA A 1 101 ? 6.066 -1.709 -17.801 1.00 79.81 101 ALA A O 1
ATOM 809 N N . TRP A 1 102 ? 7.484 -1.389 -19.515 1.00 82.88 102 TRP A N 1
ATOM 810 C CA . TRP A 1 102 ? 8.709 -1.742 -18.794 1.00 82.88 102 TRP A CA 1
ATOM 811 C C . TRP A 1 102 ? 8.965 -0.913 -17.531 1.00 82.88 102 TRP A C 1
ATOM 813 O O . TRP A 1 102 ? 9.552 -1.401 -16.573 1.00 82.88 102 TRP A O 1
ATOM 823 N N . LEU A 1 103 ? 8.537 0.351 -17.510 1.00 84.12 103 LEU A N 1
ATOM 824 C CA . LEU A 1 103 ? 8.738 1.227 -16.357 1.00 84.12 103 LEU A CA 1
ATOM 825 C C . LEU A 1 103 ? 7.716 0.920 -15.255 1.00 84.12 103 LEU A C 1
ATOM 827 O O . LEU A 1 103 ? 8.055 0.926 -14.077 1.00 84.12 103 LEU A O 1
ATOM 831 N N . VAL A 1 104 ? 6.475 0.616 -15.644 1.00 81.88 104 VAL A N 1
ATOM 832 C CA . VAL A 1 104 ? 5.417 0.145 -14.733 1.00 81.88 104 VAL A CA 1
ATOM 833 C C . VAL A 1 104 ? 5.812 -1.190 -14.099 1.00 81.88 104 VAL A C 1
ATOM 835 O O . VAL A 1 104 ? 5.689 -1.351 -12.885 1.00 81.88 104 VAL A O 1
ATOM 838 N N . GLU A 1 105 ? 6.324 -2.119 -14.907 1.00 80.38 105 GLU A N 1
ATOM 839 C CA . GLU A 1 105 ? 6.844 -3.410 -14.448 1.00 80.38 105 GLU A CA 1
ATOM 840 C C . GLU A 1 105 ? 8.004 -3.213 -13.464 1.00 80.38 105 GLU A C 1
ATOM 842 O O . GLU A 1 105 ? 7.945 -3.721 -12.351 1.00 80.38 105 GLU A O 1
ATOM 847 N N . ALA A 1 106 ? 8.972 -2.347 -13.782 1.00 82.81 106 ALA A N 1
ATOM 848 C CA . ALA A 1 106 ? 10.092 -2.052 -12.888 1.00 82.81 106 ALA A CA 1
ATOM 849 C C . ALA A 1 106 ? 9.672 -1.500 -11.513 1.00 82.81 106 ALA A C 1
ATOM 851 O O . ALA A 1 106 ? 10.259 -1.870 -10.495 1.00 82.81 106 ALA A O 1
ATOM 852 N N . PHE A 1 107 ? 8.666 -0.617 -11.454 1.00 80.50 107 PHE A N 1
ATOM 853 C CA . PHE A 1 107 ? 8.135 -0.140 -10.171 1.00 80.50 107 PHE A CA 1
ATOM 854 C C . PHE A 1 107 ? 7.391 -1.236 -9.409 1.00 80.50 107 PHE A C 1
ATOM 856 O O . PHE A 1 107 ? 7.526 -1.326 -8.191 1.00 80.50 107 PHE A O 1
ATOM 863 N N . THR A 1 108 ? 6.643 -2.079 -10.119 1.00 77.81 108 THR A N 1
ATOM 864 C CA . THR A 1 108 ? 5.929 -3.216 -9.525 1.00 77.81 108 THR A CA 1
ATOM 865 C C . THR A 1 108 ? 6.914 -4.209 -8.907 1.00 77.81 108 THR A C 1
ATOM 867 O O . THR A 1 108 ? 6.757 -4.579 -7.744 1.00 77.81 108 THR A O 1
ATOM 870 N N . ASP A 1 109 ? 7.978 -4.553 -9.633 1.00 78.12 109 ASP A N 1
ATOM 871 C CA . ASP A 1 109 ? 9.046 -5.435 -9.160 1.00 78.12 109 ASP A CA 1
ATOM 872 C C . ASP A 1 109 ? 9.796 -4.829 -7.972 1.00 78.12 109 ASP A C 1
ATOM 874 O O . ASP A 1 109 ? 10.078 -5.523 -6.998 1.00 78.12 109 ASP A O 1
ATOM 878 N N . ASN A 1 110 ? 10.082 -3.520 -7.995 1.00 77.56 110 ASN A N 1
ATOM 879 C CA . ASN A 1 110 ? 10.736 -2.863 -6.864 1.00 77.56 110 ASN A CA 1
ATOM 880 C C . ASN A 1 110 ? 9.866 -2.895 -5.594 1.00 77.56 110 ASN A C 1
ATOM 882 O O . ASN A 1 110 ? 10.384 -3.138 -4.503 1.00 77.56 110 ASN A O 1
ATOM 886 N N . ILE A 1 111 ? 8.549 -2.694 -5.721 1.00 73.44 111 ILE A N 1
ATOM 887 C CA . ILE A 1 111 ? 7.598 -2.812 -4.604 1.00 73.44 111 ILE A CA 1
ATOM 888 C C . ILE A 1 111 ? 7.554 -4.257 -4.088 1.00 73.44 111 ILE A C 1
ATOM 890 O O . ILE A 1 111 ? 7.622 -4.476 -2.880 1.00 73.44 111 ILE A O 1
ATOM 894 N N . ALA A 1 112 ? 7.485 -5.246 -4.980 1.00 72.12 112 ALA A N 1
ATOM 895 C CA . ALA A 1 112 ? 7.478 -6.655 -4.595 1.00 72.12 112 ALA A CA 1
ATOM 896 C C . ALA A 1 112 ? 8.774 -7.059 -3.870 1.00 72.12 112 ALA A C 1
ATOM 898 O O . ALA A 1 112 ? 8.721 -7.684 -2.811 1.00 72.12 112 ALA A O 1
ATOM 899 N N . ASP A 1 113 ? 9.933 -6.646 -4.388 1.00 74.00 113 ASP A N 1
ATOM 900 C CA . ASP A 1 113 ? 11.236 -6.980 -3.813 1.00 74.00 113 ASP A CA 1
ATOM 901 C C . ASP A 1 113 ? 11.472 -6.292 -2.463 1.00 74.00 113 ASP A C 1
ATOM 903 O O . ASP A 1 113 ? 11.991 -6.917 -1.537 1.00 74.00 113 ASP A O 1
ATOM 907 N N . THR A 1 114 ? 11.049 -5.034 -2.306 1.00 72.19 114 THR A N 1
ATOM 908 C CA . THR A 1 114 ? 11.126 -4.331 -1.014 1.00 72.19 114 THR A CA 1
ATOM 909 C C . THR A 1 114 ? 10.196 -4.950 0.028 1.00 72.19 114 THR A C 1
ATOM 911 O O . THR A 1 114 ? 10.614 -5.132 1.171 1.00 72.19 114 THR A O 1
ATOM 914 N N . LEU A 1 115 ? 8.978 -5.353 -0.346 1.00 67.94 115 LEU A N 1
ATOM 915 C CA . LEU A 1 115 ? 8.076 -6.090 0.548 1.00 67.94 115 LEU A CA 1
ATOM 916 C C . LEU A 1 115 ? 8.662 -7.454 0.940 1.00 67.94 115 LEU A C 1
ATOM 918 O O . LEU A 1 115 ? 8.718 -7.775 2.125 1.00 67.94 115 LEU A O 1
ATOM 922 N N . ALA A 1 116 ? 9.202 -8.211 -0.017 1.00 68.94 116 ALA A N 1
ATOM 923 C CA . ALA A 1 116 ? 9.837 -9.500 0.250 1.00 68.94 116 ALA A CA 1
ATOM 924 C C . ALA A 1 116 ? 11.101 -9.372 1.122 1.00 68.94 116 ALA A C 1
ATOM 926 O O . ALA A 1 116 ? 11.390 -10.247 1.941 1.00 68.94 116 ALA A O 1
ATOM 927 N N . GLN A 1 117 ? 11.876 -8.291 0.975 1.00 63.81 117 GLN A N 1
ATOM 928 C CA . GLN A 1 117 ? 13.018 -8.000 1.848 1.00 63.81 117 GLN A CA 1
ATOM 929 C C . GLN A 1 117 ? 12.577 -7.623 3.263 1.00 63.81 117 GLN A C 1
ATOM 931 O O . GLN A 1 117 ? 13.216 -8.058 4.222 1.00 63.81 117 GLN A O 1
ATOM 936 N N . VAL A 1 118 ? 11.489 -6.864 3.405 1.00 59.94 118 VAL A N 1
ATOM 937 C CA . VAL A 1 118 ? 10.888 -6.524 4.704 1.00 59.94 118 VAL A CA 1
ATOM 938 C C . VAL A 1 118 ? 10.364 -7.778 5.408 1.00 59.94 118 VAL A C 1
ATOM 940 O O . VAL A 1 118 ? 10.581 -7.930 6.607 1.00 59.94 118 VAL A O 1
ATOM 943 N N . GLU A 1 119 ? 9.753 -8.708 4.674 1.00 55.56 119 GLU A N 1
ATOM 944 C CA . GLU A 1 119 ? 9.306 -10.002 5.207 1.00 55.56 119 GLU A CA 1
ATOM 945 C C . GLU A 1 119 ? 10.476 -10.897 5.649 1.00 55.56 119 GLU A C 1
ATOM 947 O O . GLU A 1 119 ? 10.383 -11.588 6.663 1.00 55.56 119 GLU A O 1
ATOM 952 N N . LYS A 1 120 ? 11.597 -10.873 4.916 1.00 55.78 120 LYS A N 1
ATOM 953 C CA . LYS A 1 120 ? 12.794 -11.680 5.220 1.00 55.78 120 LYS A CA 1
ATOM 954 C C . LYS A 1 120 ? 13.690 -11.074 6.307 1.00 55.78 120 LYS A C 1
ATOM 956 O O . LYS A 1 120 ? 14.407 -11.812 6.981 1.00 55.78 120 LYS A O 1
ATOM 961 N N . SER A 1 121 ? 13.663 -9.755 6.496 1.00 56.06 121 SER A N 1
ATOM 962 C CA . SER A 1 121 ? 14.541 -9.021 7.423 1.00 56.06 121 SER A CA 1
ATOM 963 C C . SER A 1 121 ? 13.853 -8.790 8.774 1.00 56.06 121 SER A C 1
ATOM 965 O O . SER A 1 121 ? 13.442 -7.680 9.119 1.00 56.06 121 SER A O 1
ATOM 967 N N . GLY A 1 122 ? 13.697 -9.869 9.543 1.00 49.44 122 GLY A N 1
ATOM 968 C CA . GLY A 1 122 ? 13.071 -9.862 10.866 1.00 49.44 122 GLY A CA 1
ATOM 969 C C . GLY A 1 122 ? 13.709 -8.911 11.899 1.00 49.44 122 GLY A C 1
ATOM 970 O O . GLY A 1 122 ? 14.882 -8.546 11.829 1.00 49.44 122 GLY A O 1
ATOM 971 N N . SER A 1 123 ? 12.896 -8.543 12.898 1.00 47.84 123 SER A N 1
ATOM 972 C CA . SER A 1 123 ? 13.138 -7.659 14.059 1.00 47.84 123 SER A CA 1
ATOM 973 C C . SER A 1 123 ? 13.190 -6.142 13.792 1.00 47.84 123 SER A C 1
ATOM 975 O O . SER A 1 123 ? 12.489 -5.390 14.466 1.00 47.84 123 SER A O 1
ATOM 977 N N . GLY A 1 124 ? 13.934 -5.661 12.789 1.00 49.34 124 GLY A N 1
ATOM 978 C CA . GLY A 1 124 ? 14.044 -4.214 12.502 1.00 49.34 124 GLY A CA 1
ATOM 979 C C . GLY A 1 124 ? 12.783 -3.604 11.873 1.00 49.34 124 GLY A C 1
ATOM 980 O O . GLY A 1 124 ? 12.328 -2.533 12.277 1.00 49.34 124 GLY A O 1
ATOM 981 N N . ALA A 1 125 ? 12.160 -4.335 10.945 1.00 50.34 125 ALA A N 1
ATOM 982 C CA . ALA A 1 125 ? 10.874 -3.973 10.352 1.00 50.34 125 ALA A CA 1
ATOM 983 C C . ALA A 1 125 ? 9.754 -3.927 11.404 1.00 50.34 125 ALA A C 1
ATOM 985 O O . ALA A 1 125 ? 8.889 -3.061 11.363 1.00 50.34 125 ALA A O 1
ATOM 986 N N . GLN A 1 126 ? 9.791 -4.805 12.406 1.00 50.53 126 GLN A N 1
ATOM 987 C CA . GLN A 1 126 ? 8.754 -4.875 13.434 1.00 50.53 126 GLN A CA 1
ATOM 988 C C . GLN A 1 126 ? 8.696 -3.599 14.292 1.00 50.53 126 GLN A C 1
ATOM 990 O O . GLN A 1 126 ? 7.611 -3.207 14.711 1.00 50.53 126 GLN A O 1
ATOM 995 N N . ILE A 1 127 ? 9.827 -2.907 14.488 1.00 51.03 127 ILE A N 1
ATOM 996 C CA . ILE A 1 127 ? 9.895 -1.644 15.237 1.00 51.03 127 ILE A CA 1
ATOM 997 C C . ILE A 1 127 ? 9.325 -0.485 14.408 1.00 51.03 127 ILE A C 1
ATOM 999 O O . ILE A 1 127 ? 8.472 0.237 14.920 1.00 51.03 127 ILE A O 1
ATOM 1003 N N . SER A 1 128 ? 9.697 -0.328 13.131 1.00 58.56 128 SER A N 1
ATOM 1004 C CA . SER A 1 128 ? 9.141 0.753 12.294 1.00 58.56 128 SER A CA 1
ATOM 1005 C C . SER A 1 128 ? 7.662 0.529 11.968 1.00 58.56 128 SER A C 1
ATOM 1007 O O . SER A 1 128 ? 6.875 1.469 12.040 1.00 58.56 128 SER A O 1
ATOM 1009 N N . TRP A 1 129 ? 7.246 -0.720 11.734 1.00 52.47 129 TRP A N 1
ATOM 1010 C CA . TRP A 1 129 ? 5.836 -1.088 11.602 1.00 52.47 129 TRP A CA 1
ATOM 1011 C C . TRP A 1 129 ? 5.068 -0.909 12.911 1.00 52.47 129 TRP A C 1
ATOM 1013 O O . TRP A 1 129 ? 3.917 -0.486 12.871 1.00 52.47 129 TRP A O 1
ATOM 1023 N N . SER A 1 130 ? 5.670 -1.186 14.075 1.00 63.53 130 SER A N 1
ATOM 1024 C CA . SER A 1 130 ? 5.023 -0.898 15.361 1.00 63.53 130 SER A CA 1
ATOM 1025 C C . SER A 1 130 ? 4.858 0.602 15.582 1.00 63.53 130 SER A C 1
ATOM 1027 O O . SER A 1 130 ? 3.772 1.026 15.943 1.00 63.53 130 SER A O 1
ATOM 1029 N N . GLN A 1 131 ? 5.873 1.418 15.285 1.00 66.00 131 GLN A N 1
ATOM 1030 C CA . GLN A 1 131 ? 5.797 2.871 15.441 1.00 66.00 131 GLN A CA 1
ATOM 1031 C C . GLN A 1 131 ? 4.795 3.485 14.464 1.00 66.00 131 GLN A C 1
ATOM 1033 O O . GLN A 1 131 ? 4.017 4.353 14.851 1.00 66.00 131 GLN A O 1
ATOM 1038 N N . GLN A 1 132 ? 4.765 2.999 13.223 1.00 66.94 132 GLN A N 1
ATOM 1039 C CA . GLN A 1 132 ? 3.789 3.417 12.224 1.00 66.94 132 GLN A CA 1
ATOM 1040 C C . GLN A 1 132 ? 2.366 3.009 12.626 1.00 66.94 132 GLN A C 1
ATOM 1042 O O . GLN A 1 132 ? 1.469 3.845 12.594 1.00 66.94 132 GLN A O 1
ATOM 1047 N N . ARG A 1 133 ? 2.156 1.774 13.103 1.00 67.69 133 ARG A N 1
ATOM 1048 C CA . ARG A 1 133 ? 0.854 1.340 13.636 1.00 67.69 133 ARG A CA 1
ATOM 1049 C C . ARG A 1 133 ? 0.440 2.121 14.877 1.00 67.69 133 ARG A C 1
ATOM 1051 O O . ARG A 1 133 ? -0.734 2.437 15.015 1.00 67.69 133 ARG A O 1
ATOM 1058 N N . GLU A 1 134 ? 1.362 2.418 15.789 1.00 64.38 134 GLU A N 1
ATOM 1059 C CA . GLU A 1 134 ? 1.074 3.238 16.970 1.00 64.38 134 GLU A CA 1
ATOM 1060 C C . GLU A 1 134 ? 0.702 4.668 16.569 1.00 64.38 134 GLU A C 1
ATOM 1062 O O . GLU A 1 134 ? -0.260 5.222 17.098 1.00 64.38 134 GLU A O 1
ATOM 1067 N N . ARG A 1 135 ? 1.380 5.240 15.568 1.00 68.44 135 ARG A N 1
ATOM 1068 C CA . ARG A 1 135 ? 1.006 6.536 14.997 1.00 68.44 135 ARG A CA 1
ATOM 1069 C C . ARG A 1 135 ? -0.378 6.493 14.352 1.00 68.44 135 ARG A C 1
ATOM 1071 O O . ARG A 1 135 ? -1.186 7.365 14.635 1.00 68.44 135 ARG A O 1
ATOM 1078 N N . GLU A 1 136 ? -0.669 5.488 13.532 1.00 69.94 136 GLU A N 1
ATOM 1079 C CA . GLU A 1 136 ? -1.979 5.320 12.887 1.00 69.94 136 GLU A CA 1
ATOM 1080 C C . GLU A 1 136 ? -3.099 5.144 13.918 1.00 69.94 136 GLU A C 1
ATOM 1082 O O . GLU A 1 136 ? -4.133 5.800 13.818 1.00 69.94 136 GLU A O 1
ATOM 1087 N N . LYS A 1 137 ? -2.878 4.338 14.964 1.00 67.44 137 LYS A N 1
ATOM 1088 C CA . LYS A 1 137 ? -3.806 4.219 16.100 1.00 67.44 137 LYS A CA 1
ATOM 1089 C C . LYS A 1 137 ? -4.030 5.562 16.791 1.00 67.44 137 LYS A C 1
ATOM 1091 O O . LYS A 1 137 ? -5.174 5.906 17.078 1.00 67.44 137 LYS A O 1
ATOM 1096 N N . ALA A 1 138 ? -2.961 6.313 17.061 1.00 62.50 138 ALA A N 1
ATOM 1097 C CA . ALA A 1 138 ? -3.050 7.619 17.705 1.00 62.50 138 ALA A CA 1
ATOM 1098 C C . ALA A 1 138 ? -3.803 8.634 16.832 1.00 62.50 138 ALA A C 1
ATOM 1100 O O . ALA A 1 138 ? -4.631 9.380 17.350 1.00 62.50 138 ALA A O 1
ATOM 1101 N N . THR A 1 139 ? -3.571 8.630 15.516 1.00 70.00 139 THR A N 1
ATOM 1102 C CA . THR A 1 139 ? -4.300 9.468 14.555 1.00 70.00 139 THR A CA 1
ATOM 1103 C C . THR A 1 139 ? -5.783 9.109 14.517 1.00 70.00 139 THR A C 1
ATOM 1105 O O . THR A 1 139 ? -6.611 9.997 14.689 1.00 70.00 139 THR A O 1
ATOM 1108 N N . LEU A 1 140 ? -6.128 7.823 14.399 1.00 71.81 140 LEU A N 1
ATOM 1109 C CA . LEU A 1 140 ? -7.524 7.374 14.411 1.00 71.81 140 LEU A CA 1
ATOM 1110 C C . LEU A 1 140 ? -8.231 7.738 15.723 1.00 71.81 140 LEU A C 1
ATOM 1112 O O . LEU A 1 140 ? -9.375 8.187 15.712 1.00 71.81 140 LEU A O 1
ATOM 1116 N N . LEU A 1 141 ? -7.550 7.581 16.862 1.00 65.81 141 LEU A N 1
ATOM 1117 C CA . LEU A 1 141 ? -8.096 7.981 18.157 1.00 65.81 141 LEU A CA 1
ATOM 1118 C C . LEU A 1 141 ? -8.330 9.497 18.220 1.00 65.81 141 LEU A C 1
ATOM 1120 O O . LEU A 1 141 ? -9.391 9.925 18.667 1.00 65.81 141 LEU A O 1
ATOM 1124 N N . ALA A 1 142 ? -7.372 10.301 17.755 1.00 58.78 142 ALA A N 1
ATOM 1125 C CA . ALA A 1 142 ? -7.496 11.755 17.729 1.00 58.78 142 ALA A CA 1
ATOM 1126 C C . ALA A 1 142 ? -8.651 12.221 16.829 1.00 58.78 142 ALA A C 1
ATOM 1128 O O . ALA A 1 142 ? -9.413 13.097 17.229 1.00 58.78 142 ALA A O 1
ATOM 1129 N N . GLU A 1 143 ? -8.831 11.609 15.656 1.00 68.62 143 GLU A N 1
ATOM 1130 C CA . GLU A 1 143 ? -9.942 11.906 14.742 1.00 68.62 143 GLU A CA 1
ATOM 1131 C C . GLU A 1 143 ? -11.305 11.571 15.357 1.00 68.62 143 GLU A C 1
ATOM 1133 O O . GLU A 1 143 ? -12.244 12.366 15.257 1.00 68.62 143 GLU A O 1
ATOM 1138 N N . VAL A 1 144 ? -11.420 10.424 16.036 1.00 72.44 144 VAL A N 1
ATOM 1139 C CA . VAL A 1 144 ? -12.649 10.042 16.745 1.00 72.44 144 VAL A CA 1
ATOM 1140 C C . VAL A 1 144 ? -12.948 11.025 17.874 1.00 72.44 144 VAL A C 1
ATOM 1142 O O . VAL A 1 144 ? -14.081 11.489 17.982 1.00 72.44 144 VAL A O 1
ATOM 1145 N N . VAL A 1 145 ? -11.948 11.382 18.686 1.00 70.12 145 VAL A N 1
ATOM 1146 C CA . VAL A 1 145 ? -12.113 12.351 19.782 1.00 70.12 145 VAL A CA 1
ATOM 1147 C C . VAL A 1 145 ? -12.537 13.718 19.244 1.00 70.12 145 VAL A C 1
ATOM 1149 O O . VAL A 1 145 ? -13.514 14.274 19.736 1.00 70.12 145 VAL A O 1
ATOM 1152 N N . ALA A 1 146 ? -11.873 14.223 18.201 1.00 62.31 146 ALA A N 1
ATOM 1153 C CA . ALA A 1 146 ? -12.219 15.500 17.576 1.00 62.31 146 ALA A CA 1
ATOM 1154 C C . ALA A 1 146 ? -13.641 15.497 16.986 1.00 62.31 146 ALA A C 1
ATOM 1156 O O . ALA A 1 146 ? -14.366 16.482 17.101 1.00 62.31 146 ALA A O 1
ATOM 1157 N N . SER A 1 147 ? -14.067 14.380 16.391 1.00 70.31 147 SER A N 1
ATOM 1158 C CA . SER A 1 147 ? -15.419 14.249 15.834 1.00 70.31 147 SER A CA 1
ATOM 1159 C C . SER A 1 147 ? -16.493 14.203 16.923 1.00 70.31 147 SER A C 1
ATOM 1161 O O . SER A 1 147 ? -17.556 14.799 16.764 1.00 70.31 147 SER A O 1
ATOM 1163 N N . VAL A 1 148 ? -16.224 13.519 18.041 1.00 72.06 148 VAL A N 1
ATOM 1164 C CA . VAL A 1 148 ? -17.124 13.512 19.204 1.00 72.06 148 VAL A CA 1
ATOM 1165 C C . VAL A 1 148 ? -17.227 14.913 19.808 1.00 72.06 148 VAL A C 1
ATOM 1167 O O . VAL A 1 148 ? -18.340 15.351 20.080 1.00 72.06 148 VAL A O 1
ATOM 1170 N N . ASP A 1 149 ? -16.106 15.627 19.952 1.00 69.06 149 ASP A N 1
ATOM 1171 C CA . ASP A 1 149 ? -16.063 16.998 20.481 1.00 69.06 149 ASP A CA 1
ATOM 1172 C C . ASP A 1 149 ? -16.889 17.979 19.627 1.00 69.06 149 ASP A C 1
ATOM 1174 O O . ASP A 1 149 ? -17.719 18.735 20.148 1.00 69.06 149 ASP A O 1
ATOM 1178 N N . ALA A 1 150 ? -16.753 17.892 18.299 1.00 73.12 150 ALA A N 1
ATOM 1179 C CA . ALA A 1 150 ? -17.562 18.662 17.357 1.00 73.12 150 ALA A C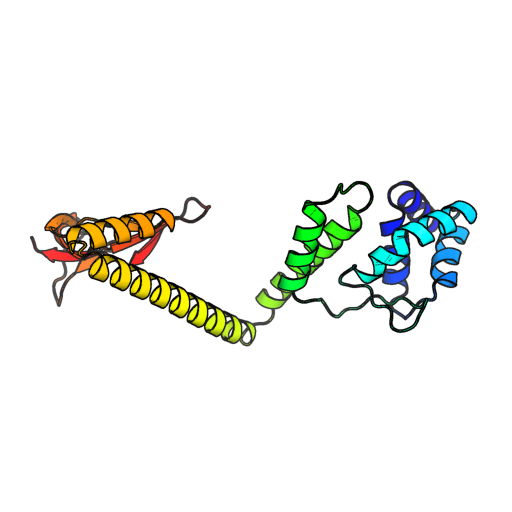A 1
ATOM 1180 C C . ALA A 1 150 ? -19.062 18.350 17.501 1.00 73.12 150 ALA A C 1
ATOM 1182 O O . ALA A 1 150 ? -19.869 19.261 17.676 1.00 73.12 150 ALA A O 1
ATOM 1183 N N . LEU A 1 151 ? -19.440 17.064 17.528 1.00 73.25 151 LEU A N 1
ATOM 1184 C CA . LEU A 1 151 ? -20.839 16.656 17.697 1.00 73.25 151 LEU A CA 1
ATOM 1185 C C . LEU A 1 151 ? -21.424 17.132 19.033 1.00 73.25 151 LEU A C 1
ATOM 1187 O O . LEU A 1 151 ? -22.581 17.555 19.075 1.00 73.25 151 LEU A O 1
ATOM 1191 N N . THR A 1 152 ? -20.648 17.085 20.120 1.00 78.00 152 THR A N 1
ATOM 1192 C CA . THR A 1 152 ? -21.090 17.602 21.422 1.00 78.00 152 THR A CA 1
ATOM 1193 C C . THR A 1 152 ? -21.243 19.118 21.428 1.00 78.00 152 THR A C 1
ATOM 1195 O O . THR A 1 152 ? -22.204 19.619 22.010 1.00 78.00 152 THR A O 1
ATOM 1198 N N . SER A 1 153 ? -20.350 19.843 20.748 1.00 82.00 153 SER A N 1
ATOM 1199 C CA . SER A 1 153 ? -20.421 21.304 20.611 1.00 82.00 153 SER A CA 1
ATOM 1200 C C . SER A 1 153 ? -21.655 21.745 19.819 1.00 82.00 153 SER A C 1
ATOM 1202 O O . SER A 1 153 ? -22.274 22.752 20.156 1.00 82.00 153 SER A O 1
ATOM 1204 N N . ASP A 1 154 ? -22.075 20.933 18.846 1.00 85.25 154 ASP A N 1
ATOM 1205 C CA . ASP A 1 154 ? -23.306 21.125 18.069 1.00 85.25 154 ASP A CA 1
ATOM 1206 C C . ASP A 1 154 ? -24.585 20.712 18.832 1.00 85.25 154 ASP A C 1
ATOM 1208 O O . ASP A 1 154 ? -25.689 20.752 18.288 1.00 85.25 154 ASP A O 1
ATOM 1212 N N . GLY A 1 155 ? -24.466 20.305 20.102 1.00 88.12 155 GLY A N 1
ATOM 1213 C CA . GLY A 1 155 ? -25.599 19.904 20.940 1.00 88.12 155 GLY A CA 1
ATOM 1214 C C . GLY A 1 155 ? -26.160 18.516 20.616 1.00 88.12 155 GLY A C 1
ATOM 1215 O O . GLY A 1 155 ? -27.300 18.214 20.980 1.00 88.12 155 GLY A O 1
ATOM 1216 N N . SER A 1 156 ? -25.389 17.657 19.941 1.00 87.25 156 SER A N 1
ATOM 1217 C CA . SER A 1 156 ? -25.824 16.295 19.619 1.00 87.25 156 SER A CA 1
ATOM 1218 C C . SER A 1 156 ? -26.049 15.467 20.883 1.00 87.25 156 SER A C 1
ATOM 1220 O O . SER A 1 156 ? -25.263 15.496 21.831 1.00 87.25 156 SER A O 1
ATOM 1222 N N . SER A 1 157 ? -27.114 14.665 20.878 1.00 90.00 157 SER A N 1
ATOM 1223 C CA . SER A 1 157 ? -27.389 13.733 21.971 1.00 90.00 157 SER A CA 1
ATOM 1224 C C . SER A 1 157 ? -26.376 12.581 22.000 1.00 90.00 157 SER A C 1
ATOM 1226 O O . SER A 1 157 ? -25.813 12.197 20.972 1.00 90.00 157 SER A O 1
ATOM 1228 N N . SER A 1 158 ? -26.203 11.952 23.164 1.00 80.25 158 SER A N 1
ATOM 1229 C CA . SER A 1 158 ? -25.373 10.747 23.306 1.00 80.25 158 SER A CA 1
ATOM 1230 C C . SER A 1 158 ? -25.827 9.600 22.393 1.00 80.25 158 SER A C 1
ATOM 1232 O O . SER A 1 158 ? -24.991 8.860 21.877 1.00 80.25 158 SER A O 1
ATOM 1234 N N . ALA A 1 159 ? -27.135 9.480 22.139 1.00 81.94 159 ALA A N 1
ATOM 1235 C CA . ALA A 1 159 ? -27.688 8.501 21.205 1.00 81.94 159 ALA A CA 1
ATOM 1236 C C . ALA A 1 159 ? -27.239 8.773 19.759 1.00 81.94 159 ALA A C 1
ATOM 1238 O O . ALA A 1 159 ? -26.829 7.847 19.062 1.00 81.94 159 ALA A O 1
ATOM 1239 N N . SER A 1 160 ? -27.240 10.040 19.338 1.00 78.88 160 SER A N 1
ATOM 1240 C CA . SER A 1 160 ? -26.791 10.461 18.004 1.00 78.88 160 SER A CA 1
ATOM 1241 C C . SER A 1 160 ? -25.288 10.235 17.808 1.00 78.88 160 SER A C 1
ATOM 1243 O O . SER A 1 160 ? -24.864 9.765 16.754 1.00 78.88 160 SER A O 1
ATOM 1245 N N . ILE A 1 161 ? -24.479 10.498 18.841 1.00 79.12 161 ILE A N 1
ATOM 1246 C CA . ILE A 1 161 ? -23.033 10.222 18.821 1.00 79.12 161 ILE A CA 1
ATOM 1247 C C . ILE A 1 161 ? -22.775 8.714 18.700 1.00 79.12 161 ILE A C 1
ATOM 1249 O O . ILE A 1 161 ? -21.936 8.289 17.906 1.00 79.12 161 ILE A O 1
ATOM 1253 N N . LEU A 1 162 ? -23.513 7.889 19.450 1.00 82.06 162 LEU A N 1
ATOM 1254 C CA . LEU A 1 162 ? -23.383 6.432 19.391 1.00 82.06 162 LEU A CA 1
ATOM 1255 C C . LEU A 1 162 ? -23.785 5.869 18.020 1.00 82.06 162 LEU A C 1
ATOM 1257 O O . LEU A 1 162 ? -23.117 4.972 17.497 1.00 82.06 162 LEU A O 1
ATOM 1261 N N . GLU A 1 163 ? -24.860 6.389 17.431 1.00 84.94 163 GLU A N 1
ATOM 1262 C CA . GLU A 1 163 ? -25.295 6.020 16.085 1.00 84.94 163 GLU A CA 1
ATOM 1263 C C . GLU A 1 163 ? -24.225 6.370 15.043 1.00 84.94 163 GLU A C 1
ATOM 1265 O O . GLU A 1 163 ? -23.843 5.512 14.242 1.00 84.94 163 GLU A O 1
ATOM 1270 N N . TRP A 1 164 ? -23.662 7.580 15.116 1.00 85.94 164 TRP A N 1
ATOM 1271 C CA . TRP A 1 164 ? -22.568 8.001 14.244 1.00 85.94 164 TRP A CA 1
ATOM 1272 C C . TRP A 1 164 ? -21.328 7.107 14.398 1.00 85.94 164 TRP A C 1
ATOM 1274 O O . TRP A 1 164 ? -20.816 6.606 13.397 1.00 85.94 164 TRP A O 1
ATOM 1284 N N . LEU A 1 165 ? -20.886 6.820 15.630 1.00 83.19 165 LEU A N 1
ATOM 1285 C CA . LEU A 1 165 ? -19.751 5.921 15.896 1.00 83.19 165 LEU A CA 1
ATOM 1286 C C . LEU A 1 165 ? -19.994 4.513 15.342 1.00 83.19 165 LEU A C 1
ATOM 1288 O O . LEU A 1 165 ? -19.100 3.904 14.753 1.00 83.19 165 LEU A O 1
ATOM 1292 N N . THR A 1 166 ? -21.218 4.005 15.484 1.00 83.44 166 THR A N 1
ATOM 1293 C CA . THR A 1 166 ? -21.613 2.703 14.930 1.00 83.44 166 THR A CA 1
ATOM 1294 C C . THR A 1 166 ? -21.546 2.716 13.404 1.00 83.44 166 THR A C 1
ATOM 1296 O O . THR A 1 166 ? -21.087 1.747 12.793 1.00 83.44 166 THR A O 1
ATOM 1299 N N . GLN A 1 167 ? -21.969 3.811 12.770 1.00 84.62 167 GLN A N 1
ATOM 1300 C CA . GLN A 1 167 ? -21.877 3.964 11.323 1.00 84.62 167 GLN A CA 1
ATOM 1301 C C . GLN A 1 167 ? -20.419 4.065 10.851 1.00 84.62 167 GLN A C 1
ATOM 1303 O O . GLN A 1 167 ? -20.064 3.418 9.866 1.00 84.62 167 GLN A O 1
ATOM 1308 N N . GLN A 1 168 ? -19.555 4.789 11.570 1.00 83.38 168 GLN A N 1
ATOM 1309 C CA . GLN A 1 168 ? -18.119 4.826 11.268 1.00 83.38 168 GLN A CA 1
ATOM 1310 C C . GLN A 1 168 ? -17.477 3.443 11.390 1.00 83.38 168 GLN A C 1
ATOM 1312 O O . GLN A 1 168 ? -16.754 3.021 10.490 1.00 83.38 168 GLN A O 1
ATOM 1317 N N . ALA A 1 169 ? -17.804 2.689 12.442 1.00 84.00 169 ALA A N 1
ATOM 1318 C CA . ALA A 1 169 ? -17.329 1.319 12.606 1.00 84.00 169 ALA A CA 1
ATOM 1319 C C . ALA A 1 169 ? -17.725 0.439 11.404 1.00 84.00 169 ALA A C 1
ATOM 1321 O O . ALA A 1 169 ? -16.881 -0.257 10.838 1.00 84.00 169 ALA A O 1
ATOM 1322 N N . ARG A 1 170 ? -18.978 0.532 10.936 1.00 87.25 170 ARG A N 1
ATOM 1323 C CA . ARG A 1 170 ? -19.445 -0.195 9.742 1.00 87.25 170 ARG A CA 1
ATOM 1324 C C . ARG A 1 170 ? -18.705 0.207 8.471 1.00 87.25 170 ARG A C 1
ATOM 1326 O O . ARG A 1 170 ? -18.349 -0.671 7.688 1.00 87.25 170 ARG A O 1
ATOM 1333 N N . ASN A 1 171 ? -18.438 1.499 8.277 1.00 86.00 171 ASN A N 1
ATOM 1334 C CA . ASN A 1 171 ? -17.654 1.986 7.138 1.00 86.00 171 ASN A CA 1
ATOM 1335 C C . ASN A 1 171 ? -16.229 1.400 7.147 1.00 86.00 171 ASN A C 1
ATOM 1337 O O . ASN A 1 171 ? -15.672 1.112 6.091 1.00 86.00 171 ASN A O 1
ATOM 1341 N N . GLN A 1 172 ? -15.685 1.129 8.339 1.00 82.19 172 GLN A N 1
ATOM 1342 C CA . GLN A 1 172 ? -14.412 0.429 8.552 1.00 82.19 172 GLN A CA 1
ATOM 1343 C C . GLN A 1 172 ? -14.544 -1.106 8.572 1.00 82.19 172 GLN A C 1
ATOM 1345 O O . GLN A 1 172 ? -13.640 -1.815 9.017 1.00 82.19 172 GLN A O 1
ATOM 1350 N N . ARG A 1 173 ? -15.669 -1.642 8.076 1.00 92.00 173 ARG A N 1
ATOM 1351 C CA . ARG A 1 173 ? -15.984 -3.081 8.004 1.00 92.00 173 ARG A CA 1
ATOM 1352 C C . ARG A 1 173 ? -16.015 -3.786 9.363 1.00 92.00 173 ARG A C 1
ATOM 1354 O O . ARG A 1 173 ? -15.852 -5.006 9.438 1.00 92.00 173 ARG A O 1
ATOM 1361 N N . LEU A 1 174 ? -16.248 -3.037 10.438 1.00 90.31 174 LEU A N 1
ATOM 1362 C CA . LEU A 1 174 ? -16.511 -3.588 11.760 1.00 90.31 174 LEU A CA 1
ATOM 1363 C C . LEU A 1 174 ? -18.006 -3.857 11.906 1.00 90.31 174 LEU A C 1
ATOM 1365 O O . LEU A 1 174 ? -18.847 -2.969 11.775 1.00 90.31 174 LEU A O 1
ATOM 1369 N N . THR A 1 175 ? -18.333 -5.108 12.207 1.00 92.94 175 THR A N 1
ATOM 1370 C CA . THR A 1 175 ? -19.699 -5.549 12.478 1.00 92.94 175 THR A CA 1
ATOM 1371 C C . THR A 1 175 ? -19.849 -5.808 13.973 1.00 92.94 175 THR A C 1
ATOM 1373 O O . THR A 1 175 ? -19.045 -6.573 14.521 1.00 92.94 175 THR A O 1
ATOM 1376 N N . PRO A 1 176 ? -20.855 -5.212 14.638 1.00 93.31 176 PRO A N 1
ATOM 1377 C CA . PRO A 1 176 ? -21.073 -5.430 16.060 1.00 93.31 176 PRO A CA 1
ATOM 1378 C C . PRO A 1 176 ? -21.420 -6.896 16.355 1.00 93.31 176 PRO A C 1
ATOM 1380 O O . PRO A 1 176 ? -22.090 -7.571 15.569 1.00 93.31 176 PRO A O 1
ATOM 1383 N N . LEU A 1 177 ? -20.952 -7.378 17.502 1.00 93.25 177 LEU A N 1
ATOM 1384 C CA . LEU A 1 177 ? -21.290 -8.671 18.091 1.00 93.25 177 LEU A CA 1
ATOM 1385 C C . LEU A 1 177 ? -22.312 -8.417 19.204 1.00 93.25 177 LEU A C 1
ATOM 1387 O O . LEU A 1 177 ? -21.939 -8.112 20.337 1.00 93.25 177 LEU A O 1
ATOM 1391 N N . GLY A 1 178 ? -23.593 -8.472 18.835 1.00 91.00 178 GLY A N 1
ATOM 1392 C CA . GLY A 1 178 ? -24.721 -8.165 19.716 1.00 91.00 178 GLY A CA 1
ATOM 1393 C C . GLY A 1 178 ? -24.913 -6.671 20.004 1.00 91.00 178 GLY A C 1
ATOM 1394 O O . GLY A 1 178 ? -24.099 -5.818 19.636 1.00 91.00 178 GLY A O 1
ATOM 1395 N N . ARG A 1 179 ? -26.023 -6.343 20.664 1.00 91.06 179 ARG A N 1
ATOM 1396 C CA . ARG A 1 179 ? -26.372 -5.001 21.154 1.00 91.06 179 ARG A CA 1
ATOM 1397 C C . ARG A 1 179 ? -26.421 -5.003 22.674 1.00 91.06 179 ARG A C 1
ATOM 1399 O O . ARG A 1 179 ? -26.837 -5.983 23.272 1.00 91.06 179 ARG A O 1
ATOM 1406 N N . SER A 1 180 ? -26.045 -3.897 23.312 1.00 87.62 180 SER A N 1
ATOM 1407 C CA . SER A 1 180 ? -26.193 -3.787 24.769 1.00 87.62 180 SER A CA 1
ATOM 1408 C C . SER A 1 180 ? -27.658 -4.015 25.180 1.00 87.62 180 SER A C 1
ATOM 1410 O O . SER A 1 180 ? -28.572 -3.475 24.557 1.00 87.62 180 SER A O 1
ATOM 1412 N N . GLY A 1 181 ? -27.870 -4.864 26.184 1.00 91.50 181 GLY A N 1
ATOM 1413 C CA . GLY A 1 181 ? -29.177 -5.329 26.650 1.00 91.50 181 GLY A CA 1
ATOM 1414 C C . GLY A 1 181 ? -29.760 -6.525 25.886 1.00 91.50 181 GLY A C 1
ATOM 1415 O O . GLY A 1 181 ? -30.744 -7.101 26.347 1.00 91.50 181 GLY A O 1
ATOM 1416 N N . GLU A 1 182 ? -29.175 -6.932 24.756 1.00 95.00 182 GLU A N 1
ATOM 1417 C CA . GLU A 1 182 ? -29.634 -8.087 23.977 1.00 95.00 182 GLU A CA 1
ATOM 1418 C C . GLU A 1 182 ? -29.379 -9.399 24.726 1.00 95.00 182 GLU A C 1
ATOM 1420 O O . GLU A 1 182 ? -28.331 -9.576 25.350 1.00 95.00 182 GLU A O 1
ATOM 1425 N N . LYS A 1 183 ? -30.333 -10.332 24.648 1.00 96.12 183 LYS A N 1
ATOM 1426 C CA . LYS A 1 183 ? -30.139 -11.710 25.104 1.00 96.12 183 LYS A CA 1
ATOM 1427 C C . LYS A 1 183 ? -29.603 -12.546 23.948 1.00 96.12 183 LYS A C 1
ATOM 1429 O O . LYS A 1 183 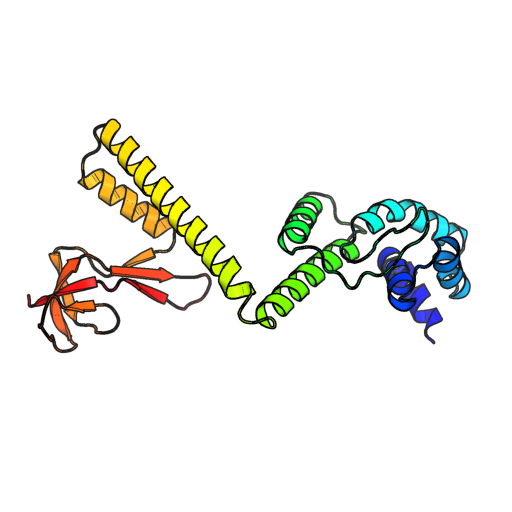? -30.222 -12.579 22.890 1.00 96.12 183 LYS A O 1
ATOM 1434 N N . ALA A 1 184 ? -28.491 -13.229 24.171 1.00 94.75 184 ALA A N 1
ATOM 1435 C CA . ALA A 1 184 ? -27.838 -14.090 23.194 1.00 94.75 184 ALA A CA 1
ATOM 1436 C C . ALA A 1 184 ? -27.412 -15.411 23.844 1.00 94.75 184 ALA A C 1
ATOM 1438 O O . ALA A 1 184 ? -27.353 -15.528 25.068 1.00 94.75 184 ALA A O 1
ATOM 1439 N N . GLU A 1 185 ? -27.100 -16.411 23.029 1.00 96.94 185 GLU A N 1
ATOM 1440 C CA . GLU A 1 185 ? -26.473 -17.642 23.505 1.00 96.94 185 GLU A CA 1
ATOM 1441 C C . GLU A 1 185 ? -24.968 -17.432 23.683 1.00 96.94 185 GLU A C 1
ATOM 1443 O O . GLU A 1 185 ? -24.309 -16.787 22.867 1.00 96.94 185 GLU A O 1
ATOM 1448 N N . PHE A 1 186 ? -24.405 -17.954 24.770 1.00 96.38 186 PHE A N 1
ATOM 1449 C CA . PHE A 1 186 ? -22.989 -17.793 25.052 1.00 96.38 186 PHE A CA 1
ATOM 1450 C C . PHE A 1 186 ? -22.126 -18.558 24.044 1.00 96.38 186 PHE A C 1
ATOM 1452 O O . PHE A 1 186 ? -22.200 -19.784 23.959 1.00 96.38 186 PHE A O 1
ATOM 1459 N N . ASP A 1 187 ? -21.244 -17.836 23.357 1.00 95.62 187 ASP A N 1
ATOM 1460 C CA . ASP A 1 187 ? -20.212 -18.376 22.483 1.00 95.62 187 ASP A CA 1
ATOM 1461 C C . ASP A 1 187 ? -18.841 -17.911 22.991 1.00 95.62 187 ASP A C 1
ATOM 1463 O O . ASP A 1 187 ? -18.602 -16.719 23.173 1.00 95.62 187 ASP A O 1
ATOM 1467 N N . ARG A 1 188 ? -17.918 -18.849 23.217 1.00 94.62 188 ARG A N 1
ATOM 1468 C CA . ARG A 1 188 ? -16.578 -18.551 23.748 1.00 94.62 188 ARG A CA 1
ATOM 1469 C C . ARG A 1 188 ? -15.696 -17.779 22.773 1.00 94.62 188 ARG A C 1
ATOM 1471 O O . ARG A 1 188 ? -14.741 -17.139 23.212 1.00 94.62 188 ARG A O 1
ATOM 1478 N N . GLU A 1 189 ? -15.964 -17.872 21.478 1.00 93.00 189 GLU A N 1
ATOM 1479 C CA . GLU A 1 189 ? -15.195 -17.160 20.461 1.00 93.00 189 GLU A CA 1
ATOM 1480 C C . GLU A 1 189 ? -15.646 -15.703 20.347 1.00 93.00 189 GLU A C 1
ATOM 1482 O O . GLU A 1 189 ? -14.818 -14.816 20.116 1.00 93.00 189 GLU A O 1
ATOM 1487 N N . LEU A 1 190 ? -16.935 -15.446 20.591 1.00 94.44 190 LEU A N 1
ATOM 1488 C CA . LEU A 1 190 ? -17.564 -14.138 20.408 1.00 94.44 190 LEU A CA 1
ATOM 1489 C C . LEU A 1 190 ? -17.755 -13.361 21.713 1.00 94.44 190 LEU A C 1
ATOM 1491 O O . LEU A 1 190 ? -17.817 -12.131 21.671 1.00 94.44 190 LEU A O 1
ATOM 1495 N N . HIS A 1 191 ? -17.842 -14.044 22.856 1.00 96.12 191 HIS A N 1
ATOM 1496 C CA . HIS A 1 191 ? -18.227 -13.457 24.138 1.00 96.12 191 HIS A CA 1
ATOM 1497 C C . HIS A 1 191 ? -17.143 -13.579 25.217 1.00 96.12 191 HIS A C 1
ATOM 1499 O O . HIS A 1 191 ? -16.383 -14.545 25.297 1.00 96.12 191 HIS A O 1
ATOM 1505 N N . GLU A 1 192 ? -17.103 -12.571 26.081 1.00 95.44 192 GLU A N 1
ATOM 1506 C CA . GLU A 1 192 ? -16.277 -12.484 27.280 1.00 95.44 192 GLU A CA 1
ATOM 1507 C C . GLU A 1 192 ? -17.210 -12.313 28.492 1.00 95.44 192 GLU A C 1
ATOM 1509 O O . GLU A 1 192 ? -17.955 -11.334 28.543 1.00 95.44 192 GLU A O 1
ATOM 1514 N N . PRO A 1 193 ? -17.248 -13.259 29.447 1.00 94.12 193 PRO A N 1
ATOM 1515 C CA . PRO A 1 193 ? -18.118 -13.142 30.611 1.00 94.12 193 PRO A CA 1
ATOM 1516 C C . PRO A 1 193 ? -17.596 -12.096 31.607 1.00 94.12 193 PRO A C 1
ATOM 1518 O O . PRO A 1 193 ? -16.391 -11.972 31.824 1.00 94.12 193 PRO A O 1
ATOM 1521 N N . VAL A 1 194 ? -18.504 -11.364 32.253 1.00 91.25 194 VAL A N 1
ATOM 1522 C CA . VAL A 1 194 ? -18.166 -10.415 33.322 1.00 91.25 194 VAL A CA 1
ATOM 1523 C C . VAL A 1 194 ? -17.742 -11.166 34.589 1.00 91.25 194 VAL A C 1
ATOM 1525 O O . VAL A 1 194 ? -18.469 -12.008 35.118 1.00 91.25 194 VAL A O 1
ATOM 1528 N N . GLY A 1 195 ? -16.575 -10.807 35.129 1.00 86.75 195 GLY A N 1
ATOM 1529 C CA . GLY A 1 195 ? -16.094 -11.300 36.419 1.00 86.75 195 GLY A CA 1
ATOM 1530 C C . GLY A 1 195 ? -15.689 -12.777 36.400 1.00 86.75 195 GLY A C 1
ATOM 1531 O O . GLY A 1 195 ? -15.069 -13.259 35.457 1.00 86.75 195 GLY A O 1
ATOM 1532 N N . ALA A 1 196 ? -15.998 -13.497 37.482 1.00 84.19 196 ALA A N 1
ATOM 1533 C CA . ALA A 1 196 ? -15.645 -14.912 37.634 1.00 84.19 196 ALA A CA 1
ATOM 1534 C C . ALA A 1 196 ? -16.680 -15.880 37.024 1.00 84.19 196 ALA A C 1
ATOM 1536 O O . ALA A 1 196 ? -16.505 -17.098 37.132 1.00 84.19 196 ALA A O 1
ATOM 1537 N N . ALA A 1 197 ? -17.750 -15.362 36.409 1.00 84.75 197 ALA A N 1
ATOM 1538 C CA . ALA A 1 197 ? -18.788 -16.179 35.793 1.00 84.75 197 ALA A CA 1
ATOM 1539 C C . ALA A 1 197 ? -18.199 -17.052 34.674 1.00 84.75 197 ALA A C 1
ATOM 1541 O O . ALA A 1 197 ? -17.339 -16.622 33.902 1.00 84.75 197 ALA A O 1
ATOM 1542 N N . ARG A 1 198 ? -18.668 -18.299 34.574 1.00 90.25 198 ARG A N 1
ATOM 1543 C CA . ARG A 1 198 ? -18.259 -19.235 33.516 1.00 90.25 198 ARG A CA 1
ATOM 1544 C C . ARG A 1 198 ? -19.489 -19.850 32.848 1.00 90.25 198 ARG A C 1
ATOM 1546 O O . ARG A 1 198 ? -19.744 -21.039 33.061 1.00 90.25 198 ARG A O 1
ATOM 1553 N N . PRO A 1 199 ? -20.227 -19.069 32.037 1.00 92.81 199 PRO A N 1
ATOM 1554 C CA . PRO A 1 199 ? -21.381 -19.582 31.318 1.00 92.81 199 PRO A CA 1
ATOM 1555 C C . PRO A 1 199 ? -20.980 -20.762 30.428 1.00 92.81 199 PRO A C 1
ATOM 1557 O O . PRO A 1 199 ? -19.876 -20.819 29.865 1.00 92.81 199 PRO A O 1
ATOM 1560 N N . ARG A 1 200 ? -21.874 -21.740 30.305 1.00 93.94 200 ARG A N 1
ATOM 1561 C CA . ARG A 1 200 ? -21.682 -22.862 29.380 1.00 93.94 200 ARG A CA 1
ATOM 1562 C C . ARG A 1 200 ? -21.977 -22.396 27.950 1.00 93.94 200 ARG A C 1
ATOM 1564 O O . ARG A 1 200 ? -22.858 -21.560 27.776 1.00 93.94 200 ARG A O 1
ATOM 1571 N N . PRO A 1 201 ? -21.282 -22.916 26.922 1.00 94.88 201 PRO A N 1
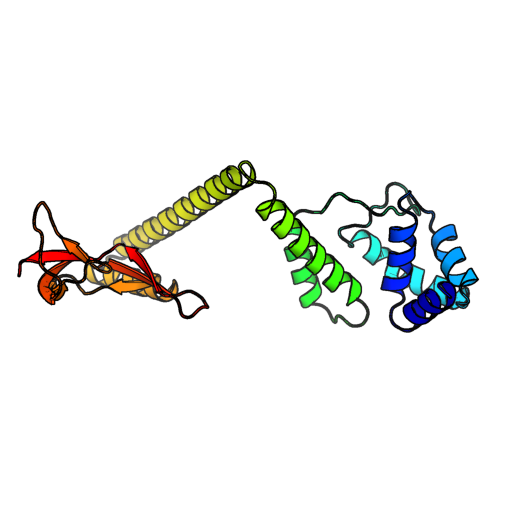ATOM 1572 C CA . PRO A 1 201 ? -21.670 -22.662 25.535 1.00 94.88 201 PRO A CA 1
ATOM 1573 C C . PRO A 1 201 ? -23.162 -22.953 25.314 1.00 94.88 201 PRO A C 1
ATOM 1575 O O . PRO A 1 201 ? -23.657 -23.971 25.802 1.00 94.88 201 PRO A O 1
ATOM 1578 N N . GLY A 1 202 ? -23.872 -22.044 24.645 1.00 93.38 202 GLY A N 1
ATOM 1579 C CA . GLY A 1 202 ? -25.327 -22.115 24.448 1.00 93.38 202 GLY A CA 1
ATOM 1580 C C . GLY A 1 202 ? -26.176 -21.571 25.608 1.00 93.38 202 GLY A C 1
ATOM 1581 O O . GLY A 1 202 ? -27.385 -21.426 25.466 1.00 93.38 202 GLY A O 1
ATOM 1582 N N . GLN A 1 203 ? -25.587 -21.244 26.766 1.00 95.56 203 GLN A N 1
ATOM 1583 C CA . GLN A 1 203 ? -26.325 -20.655 27.891 1.00 95.56 203 GLN A CA 1
ATOM 1584 C C . GLN A 1 203 ? -26.772 -19.229 27.553 1.00 95.56 203 GLN A C 1
ATOM 1586 O O . GLN A 1 203 ? -25.992 -18.450 27.008 1.00 95.56 203 GLN A O 1
ATOM 1591 N N . ALA A 1 204 ? -28.005 -18.867 27.913 1.00 96.19 204 ALA A N 1
ATOM 1592 C CA . ALA A 1 204 ? -28.505 -17.511 27.719 1.00 96.19 204 ALA A CA 1
ATOM 1593 C C . ALA A 1 204 ? -27.703 -16.500 28.555 1.00 96.19 204 ALA A C 1
ATOM 1595 O O . ALA A 1 204 ? -27.570 -16.636 29.774 1.00 96.19 204 ALA A O 1
ATOM 1596 N N . VAL A 1 205 ? -27.197 -15.471 27.889 1.00 96.50 205 VAL A N 1
ATOM 1597 C CA . VAL A 1 205 ? -26.447 -14.362 28.474 1.00 96.50 205 VAL A CA 1
ATOM 1598 C C . VAL A 1 205 ? -27.005 -13.037 27.967 1.00 96.50 205 VAL A C 1
ATOM 1600 O O . VAL A 1 205 ? -27.585 -12.965 26.883 1.00 96.50 205 VAL A O 1
ATOM 1603 N N . ARG A 1 206 ? -26.841 -11.974 28.750 1.00 96.69 206 ARG A N 1
ATOM 1604 C CA . ARG A 1 206 ? -27.160 -10.603 28.355 1.00 96.69 206 ARG A CA 1
ATOM 1605 C C . ARG A 1 206 ? -25.886 -9.884 27.936 1.00 96.69 206 ARG A C 1
ATOM 1607 O O . ARG A 1 206 ? -24.900 -9.885 28.667 1.00 96.69 206 ARG A O 1
ATOM 1614 N N . VAL A 1 207 ? -25.907 -9.239 26.776 1.00 95.31 207 VAL A N 1
ATOM 1615 C CA . VAL A 1 207 ? -24.796 -8.417 26.292 1.00 95.31 207 VAL A CA 1
ATOM 1616 C C . VAL A 1 207 ? -24.751 -7.120 27.093 1.00 95.31 207 VAL A C 1
ATOM 1618 O O . VAL A 1 207 ? -25.656 -6.296 27.023 1.00 95.31 207 VAL A O 1
ATOM 1621 N N . VAL A 1 208 ? -23.677 -6.916 27.844 1.00 92.94 208 VAL A N 1
ATOM 1622 C CA . VAL A 1 208 ? -23.407 -5.685 28.597 1.00 92.94 208 VAL A CA 1
ATOM 1623 C C . VAL A 1 208 ? -22.763 -4.651 27.674 1.00 92.94 208 VAL A C 1
ATOM 1625 O O . VAL A 1 208 ? -23.194 -3.498 27.615 1.00 92.94 208 VAL A O 1
ATOM 1628 N N . ARG A 1 209 ? -21.775 -5.081 26.879 1.00 91.44 209 ARG A N 1
ATOM 1629 C CA . ARG A 1 209 ? -21.061 -4.252 25.897 1.00 91.44 209 ARG A CA 1
ATOM 1630 C C . ARG A 1 209 ? -20.935 -5.013 24.585 1.00 91.44 209 ARG A C 1
ATOM 1632 O O . ARG A 1 209 ? -20.431 -6.132 24.581 1.00 91.44 209 ARG A O 1
ATOM 1639 N N . ALA A 1 210 ? -21.332 -4.386 23.480 1.00 91.06 210 ALA A N 1
ATOM 1640 C CA . ALA A 1 210 ? -21.156 -4.968 22.154 1.00 91.06 210 ALA A CA 1
ATOM 1641 C C . ALA A 1 210 ? -19.674 -5.258 21.869 1.00 91.06 210 ALA A C 1
ATOM 1643 O O . ALA A 1 210 ? -18.796 -4.451 22.188 1.00 91.06 210 ALA A O 1
ATOM 1644 N N . GLY A 1 211 ? -19.409 -6.413 21.265 1.00 92.56 211 GLY A N 1
ATOM 1645 C CA . GLY A 1 211 ? -18.113 -6.710 20.661 1.00 92.56 211 GLY A CA 1
ATOM 1646 C C . GLY A 1 211 ? -18.061 -6.202 19.225 1.00 92.56 211 GLY A C 1
ATOM 1647 O O . GLY A 1 211 ? -19.055 -5.706 18.697 1.00 92.56 211 GLY A O 1
ATOM 1648 N N . TYR A 1 212 ? -16.921 -6.375 18.565 1.00 91.19 212 TYR A N 1
ATOM 1649 C CA . TYR A 1 212 ? -16.759 -6.073 17.148 1.00 91.19 212 TYR A CA 1
ATOM 1650 C C . TYR A 1 212 ? -15.906 -7.126 16.467 1.00 91.19 212 TYR A C 1
ATOM 1652 O O . TYR A 1 212 ? -14.887 -7.580 16.989 1.00 91.19 212 TYR A O 1
ATOM 1660 N N . ALA A 1 213 ? -16.308 -7.460 15.252 1.00 93.31 213 ALA A N 1
ATOM 1661 C CA . ALA A 1 213 ? -15.530 -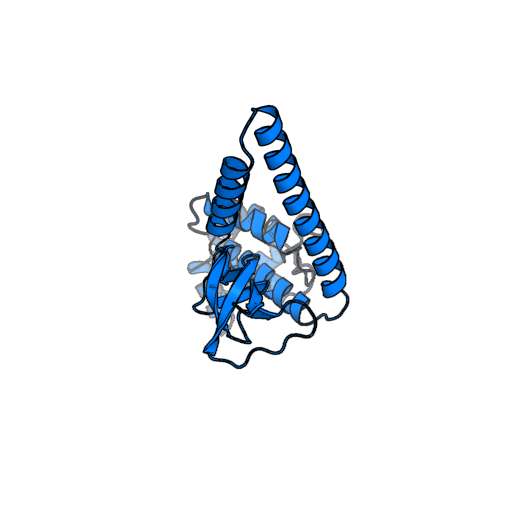8.293 14.364 1.00 93.31 213 ALA A CA 1
ATOM 1662 C C . ALA A 1 213 ? -15.313 -7.573 13.038 1.00 93.31 213 ALA A C 1
ATOM 1664 O O . ALA A 1 213 ? -16.234 -6.969 12.487 1.00 93.31 213 ALA A O 1
ATOM 1665 N N . TRP A 1 214 ? -14.090 -7.648 12.542 1.00 92.62 214 TRP A N 1
ATOM 1666 C CA . TRP A 1 214 ? -13.659 -7.058 11.290 1.00 92.62 214 TRP A CA 1
ATOM 1667 C C . TRP A 1 214 ? -13.785 -8.071 10.158 1.00 92.62 214 TRP A C 1
ATOM 1669 O O . TRP A 1 214 ? -13.503 -9.257 10.341 1.00 92.62 214 TRP A O 1
ATOM 1679 N N . SER A 1 215 ? -14.217 -7.600 8.991 1.00 88.25 215 SER A N 1
ATOM 1680 C CA . SER A 1 215 ? -14.252 -8.401 7.765 1.00 88.25 215 SER A CA 1
ATOM 1681 C C . SER A 1 215 ? -13.337 -7.764 6.724 1.00 88.25 215 SER A C 1
ATOM 1683 O O . SER A 1 215 ? -13.530 -6.608 6.338 1.00 88.25 215 SER A O 1
ATOM 1685 N N . GLY A 1 216 ? -12.318 -8.509 6.297 1.00 81.38 216 GLY A N 1
ATOM 1686 C CA . GLY A 1 216 ? -11.348 -8.053 5.304 1.00 81.38 216 GLY A CA 1
ATOM 1687 C C . GLY A 1 216 ? -11.887 -8.070 3.874 1.00 81.38 216 GLY A C 1
ATOM 1688 O O . GLY A 1 216 ? -13.089 -8.016 3.633 1.00 81.38 216 GLY A O 1
ATOM 1689 N N . ALA A 1 217 ? -10.985 -8.105 2.891 1.00 72.69 217 ALA A N 1
ATOM 1690 C CA . ALA A 1 217 ? -11.353 -8.408 1.501 1.00 72.69 217 ALA A CA 1
ATOM 1691 C C . ALA A 1 217 ? -11.569 -9.918 1.265 1.00 72.69 217 ALA A C 1
ATOM 1693 O O . ALA A 1 217 ? -12.136 -10.304 0.248 1.00 72.69 217 ALA A O 1
ATOM 1694 N N . GLY A 1 218 ? -11.106 -10.758 2.195 1.00 76.12 218 GLY A N 1
ATOM 1695 C CA . GLY A 1 218 ? -11.309 -12.204 2.181 1.00 76.12 218 GLY A CA 1
ATOM 1696 C C . GLY A 1 218 ? -12.560 -12.649 2.952 1.00 76.12 218 GLY A C 1
ATOM 1697 O O . GLY A 1 218 ? -13.218 -11.829 3.591 1.00 76.12 218 GLY A O 1
ATOM 1698 N N . PRO A 1 219 ? -12.872 -13.957 2.923 1.00 71.12 219 PRO A N 1
ATOM 1699 C CA . PRO A 1 219 ? -14.042 -14.532 3.594 1.00 71.12 219 PRO A CA 1
ATOM 1700 C C . PRO A 1 219 ? -13.891 -14.631 5.121 1.00 71.12 219 PRO A C 1
ATOM 1702 O O . PRO A 1 219 ? -14.850 -14.957 5.816 1.00 71.12 219 PRO A O 1
ATOM 1705 N N . GLU A 1 220 ? -12.690 -14.395 5.647 1.00 80.38 220 GLU A N 1
ATOM 1706 C CA . GLU A 1 220 ? -12.385 -14.575 7.059 1.00 80.38 220 GLU A CA 1
ATOM 1707 C C . GLU A 1 220 ? -12.861 -13.382 7.897 1.00 80.38 220 GLU A C 1
ATOM 1709 O O . GLU A 1 220 ? -12.587 -12.215 7.593 1.00 80.38 220 GLU A O 1
ATOM 1714 N N . ARG A 1 221 ? -13.572 -13.700 8.981 1.00 85.12 221 ARG A N 1
ATOM 1715 C CA . ARG A 1 221 ? -14.037 -12.740 9.977 1.00 85.12 221 ARG A CA 1
ATOM 1716 C C . ARG A 1 221 ? -13.137 -12.828 11.201 1.00 85.12 221 ARG A C 1
ATOM 1718 O O . ARG A 1 221 ? -13.040 -13.880 11.823 1.00 85.12 221 ARG A O 1
ATOM 1725 N N . VAL A 1 222 ? -12.537 -11.707 11.580 1.00 90.06 222 VAL A N 1
ATOM 1726 C CA . VAL A 1 222 ? -11.625 -11.631 12.725 1.00 90.06 222 VAL A CA 1
ATOM 1727 C C . VAL A 1 222 ? -12.320 -10.911 13.872 1.00 90.06 222 VAL A C 1
ATOM 1729 O O . VAL A 1 222 ? -12.728 -9.759 13.730 1.00 90.06 222 VAL A O 1
ATOM 1732 N N . VAL A 1 223 ? -12.464 -11.566 15.025 1.00 90.12 223 VAL A N 1
ATOM 1733 C CA . VAL A 1 223 ? -12.980 -10.915 16.239 1.00 90.12 223 VAL A CA 1
ATOM 1734 C C . VAL A 1 223 ? -11.925 -9.941 16.762 1.00 90.12 223 VAL A C 1
ATOM 1736 O O . VAL A 1 223 ? -10.843 -10.354 17.168 1.00 90.12 223 VAL A O 1
ATOM 1739 N N . VAL A 1 224 ? -12.241 -8.645 16.746 1.00 85.75 224 VAL A N 1
ATOM 1740 C CA . VAL A 1 224 ? -11.351 -7.576 17.229 1.00 85.75 224 VAL A CA 1
ATOM 1741 C C . VAL A 1 224 ? -11.529 -7.391 18.732 1.00 85.75 224 VAL A C 1
ATOM 1743 O O . VAL A 1 224 ? -10.556 -7.272 19.470 1.00 85.75 224 VAL A O 1
ATOM 1746 N N . VAL A 1 225 ? -12.785 -7.389 19.183 1.00 86.75 225 VAL A N 1
ATOM 1747 C CA . VAL A 1 225 ? -13.170 -7.286 20.594 1.00 86.75 225 VAL A CA 1
ATOM 1748 C C . VAL A 1 225 ? -14.370 -8.195 20.823 1.00 86.75 225 VAL A C 1
ATOM 1750 O O . VAL A 1 225 ? -15.353 -8.112 20.088 1.00 86.75 225 VAL A O 1
ATOM 1753 N N . ARG A 1 226 ? -14.318 -9.055 21.841 1.00 92.62 226 ARG A N 1
ATOM 1754 C CA . ARG A 1 226 ? -15.461 -9.896 22.223 1.00 92.62 226 ARG A CA 1
ATOM 1755 C C . ARG A 1 226 ? -16.553 -9.068 22.893 1.00 92.62 226 ARG A C 1
ATOM 1757 O O . ARG A 1 226 ? -16.269 -8.064 23.550 1.00 92.62 226 ARG A O 1
ATOM 1764 N N . ALA A 1 227 ? -17.804 -9.484 22.725 1.00 92.88 227 ALA A N 1
ATOM 1765 C CA . ALA A 1 227 ? -18.907 -8.856 23.438 1.00 92.88 227 ALA A CA 1
ATOM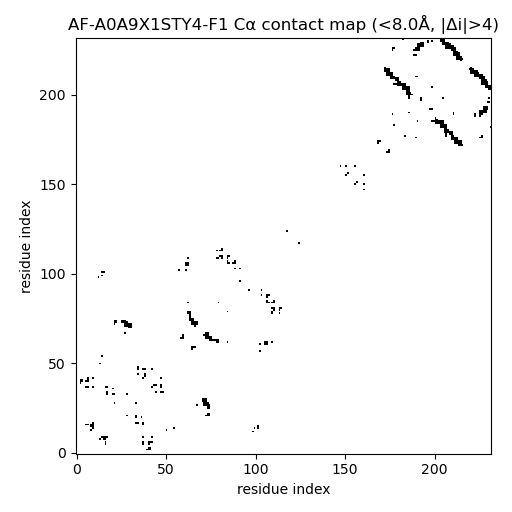 1766 C C . ALA A 1 227 ? -18.808 -9.210 24.919 1.00 92.88 227 ALA A C 1
ATOM 1768 O O . ALA A 1 227 ? -18.643 -10.377 25.269 1.00 92.88 227 ALA A O 1
ATOM 1769 N N . LEU A 1 228 ? -18.899 -8.206 25.783 1.00 93.75 228 LEU A N 1
ATOM 1770 C CA . LEU A 1 228 ? -18.918 -8.434 27.218 1.00 93.75 228 LEU A CA 1
ATOM 1771 C C . LEU A 1 228 ? -20.329 -8.865 27.606 1.00 93.75 228 LEU A C 1
ATOM 1773 O O . LEU A 1 228 ? -21.286 -8.159 27.277 1.00 93.75 228 LEU A O 1
ATOM 1777 N N . VAL A 1 229 ? -20.462 -9.993 28.292 1.00 95.69 229 VAL A N 1
ATOM 1778 C CA . VAL A 1 229 ? -21.758 -10.595 28.610 1.00 95.69 229 VAL A CA 1
ATOM 1779 C C . VAL A 1 229 ? -21.859 -10.991 30.076 1.00 95.69 229 VAL A C 1
ATOM 1781 O O . VAL A 1 229 ? -20.867 -11.321 30.718 1.00 95.69 229 VAL A O 1
ATOM 1784 N N . GLU A 1 230 ? -23.069 -11.010 30.606 1.00 94.56 230 GLU A N 1
ATOM 1785 C CA . GLU A 1 230 ? -23.370 -11.513 31.946 1.00 94.56 230 GLU A CA 1
ATOM 1786 C C . GLU A 1 230 ? -24.476 -12.565 31.878 1.00 94.56 230 GLU A C 1
ATOM 1788 O O . GLU A 1 230 ? -25.198 -12.655 30.884 1.00 94.56 230 GLU A O 1
ATOM 1793 N N . GLU A 1 231 ? -24.603 -13.392 32.910 1.00 89.25 231 GLU A N 1
ATOM 1794 C CA . GLU A 1 231 ? -25.701 -14.357 32.978 1.00 89.25 231 GLU A CA 1
ATOM 1795 C C . GLU A 1 231 ? -27.044 -13.606 33.023 1.00 89.25 231 GLU A C 1
ATOM 1797 O O . GLU A 1 231 ? -27.182 -12.609 33.736 1.00 89.25 231 GLU A O 1
ATOM 1802 N N . SER A 1 232 ? -27.995 -14.031 32.179 1.00 79.25 232 SER A N 1
ATOM 1803 C CA . SER A 1 232 ? -29.308 -13.378 32.061 1.00 79.25 232 SER A CA 1
ATOM 1804 C C . SER A 1 232 ? -30.261 -13.741 33.193 1.00 79.25 232 SER A C 1
ATOM 1806 O O . SER A 1 232 ? -30.147 -14.847 33.756 1.00 79.25 232 SER A O 1
#

Foldseek 3Di:
DVLLVLQVCCVVAVVVSLVVLQVVVQDWDFLVRSLVSNVVSPDDSVVSVVVCVVCVVVLVVQQQWDPPDVRIIHGHPDGDDLVVLVVSLVVCVPDDCVNVVVRNVRSVVSNVVNVVVLVVDPDVNCVVVVVVVVVVVVVVVVVLVVVVVVCVVVVHDPVRNVVVVQVVCVVQQKDKADDQQDKDFDDPQAEDEPDPDDDDGRAIWGFRAIWIWHDDPDPDIGGPGHGYIYHD

Mean predicted aligned error: 15.6 Å

Organism: NCBI:txid499548

Solvent-accessible surface area (backbone atoms only — not comparable to full-atom values): 12742 Å² total; per-residue (Å²): 121,66,40,62,50,48,37,51,37,34,74,76,40,52,66,54,34,54,48,50,50,40,54,67,62,60,47,78,39,43,57,66,56,58,51,46,56,47,34,74,36,67,40,57,63,72,57,52,54,54,49,45,71,70,46,55,73,54,49,71,68,35,62,40,38,44,64,92,45,96,64,28,37,27,43,48,88,63,73,58,57,44,67,64,36,50,54,53,46,54,62,46,72,78,41,93,55,86,93,44,58,66,55,54,49,46,31,50,51,43,35,52,50,46,51,53,48,50,70,70,44,72,71,63,47,56,52,55,52,46,52,50,50,51,49,51,52,51,49,53,51,50,53,52,51,54,51,51,52,51,42,50,74,73,65,51,49,73,66,56,52,51,52,50,53,52,50,52,37,43,76,70,36,32,42,69,43,67,45,62,75,37,76,44,59,35,40,80,85,53,40,38,59,57,80,90,56,76,81,53,78,65,36,64,22,25,26,68,37,53,11,32,28,36,50,63,98,59,94,61,74,45,75,76,40,55,12,32,24,38,83,102

Secondary structure (DSSP, 8-state):
-HHHHHHHHHHH-HHHHHHHHHHHH-S-EEHHHHHHHHHHTT--HHHHHHHHHHHHHHHTTSTTEEEEETTEEEE-SSPPPHHHHHHHHHHHHTS--TT-HHHHHHHHHHHHHHHHHHHHSTTHHHHHHHHHHHHHHHHHHHHHHHHHHHHHHTT--HHHHHHHHHHHHHHTTEEEES-TT-EEE--TTTEEESTT--PPTT-EEEEEE-EEEEE-SSS-EEEEEPEEEEE-

Nearest PDB structures (foldseek):
  2o03-assembly1_A-2  TM=4.663E-01  e=2.502E+00  Mycobacterium tuberculosis
  7xjj-assembly1_E  TM=1.853E-01  e=3.619E+00  Homo sapiens

Sequence (232 aa):
MRDRVLVKQFKDDAGLAFIEVIRRTGDPVRTQEIKAEIIEAGAAKAEVDRWWKKLQPLFKEHPRITCPRPGVYEWSLSTELSHDSLEKLSALAGKRSAGRAWLVEAFTDNIADTLAQVEKSGSGAQISWSQQREREKATLLAEVVASVDALTSDGSSSASILEWLTQQARNQRLTPLGRSGEKAEFDRELHEPVGAARPRPGQAVRVVRAGYAWSGAGPERVVVVRALVEES

Radius of gyration: 29.0 Å; Cα contacts (8 Å, |Δi|>4): 273; chains: 1; bounding box: 60×44×75 Å

pLDDT: mean 82.71, std 12.65, range [47.84, 96.94]